Protein AF-A0A6J8DIW9-F1 (afdb_monomer)

Mean predicted aligned error: 6.5 Å

pLDDT: mean 88.93, std 12.48, range [32.53, 98.69]

Secondary structure (DSSP, 8-state):
-PPPGGG-EEEEEE-PPTT-TT--EEEEEEESSTTEEEEEEEEETTEEEEEEEEE-STT-EEEEEE-TTEEEEEEEEEEEEEEEEEPPPPTT-S------EEEE--GGG-BS-EEEEPPPBTTB--EEEEEEEEETTTGGGEEETTEEPPTT---EE-TTSSEEEEEEEE-SSEEEEEESSTT--BEEEEEEEETTEEEEEES------SSS--------TT--S-SSSSS---------TT--

Foldseek 3Di:
DDFDQLQFDFKFKDAQDPPPPWDFWKKKKAFQAAWKKKWKWWAAVNRTDIDIDTDGGHGDMDIDTDTSRTTIMMGMPHGIWMKIWDPQDDVPGPDQDHTEIETTHGQLFFAAKFKAFDDADPVGHWFKKKKKKWQLVQQQFKDKQNHTDDPPWDWDDHPPDSMIIGMDTDDGTMMMIHGPPSQTTMWIKMWTGDHNDIYIYTRDGLSPRQRPDADADDQDAPPQDPNLRPSHSRSDDPPPPSDD

Sequence (244 aa):
MLLPVDSWGKNFATVPIPERFNVGDIFKFVASEDNTIITVTGMDQGVPFNETFSIAKAGQSVQKHYSSGLYSHVVSDKPISLYQFSLTQKKGSPDHADPSLITIPPIEQYAAHYTFTTPEYSLGNYTNYFMFIINGNQKNGLRLDNHPLPSNTTYHQIPGSNLVAGYVGISVGTHTVNHINDTAVIGGILFGKARLESYGFPVGLLLTPVNSGCQTKAMQYGDEIDNDCDGEVDEEECDGKGLY

Nearest PDB structures (foldseek):
  1ipk-assembly1_A  TM=1.890E-01  e=1.845E-01  Glycine max
  2bgp-assembly1_A  TM=3.743E-01  e=2.904E+00  Cellvibrio japonicus
  8u5f-assembly8_H  TM=1.748E-01  e=2.842E-01  Clostridium perfringens
  8u5b-assembly1_B  TM=2.591E-01  e=3.804E+00  Clostridium perfringens
  4p5h-assembly1_K  TM=1.748E-01  e=4.985E+00  Clostridium perfringens

Solvent-accessible surface area (backbone atoms only — not comparable to full-atom values): 13344 Å² total; per-residue (Å²): 114,89,72,62,74,48,43,21,30,40,45,32,68,50,73,44,63,84,78,39,81,90,71,28,34,40,36,38,42,32,28,69,41,61,64,26,43,39,37,42,31,20,32,40,79,85,40,85,42,77,50,75,53,73,41,72,42,48,74,42,69,53,77,46,81,43,57,38,49,36,27,28,30,36,43,36,83,46,40,31,49,45,32,41,32,44,48,61,51,55,90,94,49,92,37,42,36,25,63,26,65,24,43,54,63,29,55,54,39,22,40,30,70,44,68,43,69,54,77,82,41,99,91,57,71,47,57,30,33,47,33,40,35,32,45,54,92,52,58,86,40,39,25,48,70,89,33,69,65,65,92,83,58,60,75,43,72,26,46,98,56,66,36,25,32,38,57,46,80,48,78,85,45,78,48,38,39,38,36,78,49,74,46,47,41,36,40,48,34,39,37,32,29,27,87,85,38,38,48,38,38,48,54,64,73,72,72,49,63,66,60,60,80,72,62,74,50,82,83,56,81,89,66,75,52,45,30,52,59,81,58,49,32,39,65,66,75,98,78,73,85,63,76,130

Organism: Mytilus coruscus (NCBI:txid42192)

Structure (mmCIF, N/CA/C/O backbone):
data_AF-A0A6J8DIW9-F1
#
_entry.id   AF-A0A6J8DIW9-F1
#
loop_
_atom_site.group_PDB
_atom_site.id
_atom_site.type_symbol
_atom_site.label_atom_id
_atom_site.label_alt_id
_atom_site.label_comp_id
_atom_site.label_asym_id
_atom_site.label_entity_id
_atom_site.label_seq_id
_atom_site.pdbx_PDB_ins_code
_atom_site.Cartn_x
_atom_site.Cartn_y
_atom_site.Cartn_z
_atom_site.occupancy
_atom_site.B_iso_or_equiv
_atom_site.auth_seq_id
_atom_site.auth_comp_id
_atom_site.auth_asym_id
_atom_site.auth_atom_id
_atom_site.pdbx_PDB_model_num
ATOM 1 N N . MET A 1 1 ? -11.420 4.578 -3.422 1.00 71.38 1 MET A N 1
ATOM 2 C CA . MET A 1 1 ? -12.762 3.953 -3.419 1.00 71.38 1 MET A CA 1
ATOM 3 C C . MET A 1 1 ? -13.140 3.699 -1.967 1.00 71.38 1 MET A C 1
ATOM 5 O O . MET A 1 1 ? -12.235 3.412 -1.203 1.00 71.38 1 MET A O 1
ATOM 9 N N . LEU A 1 2 ? -14.402 3.851 -1.557 1.00 82.44 2 LEU A N 1
ATOM 10 C CA . LEU A 1 2 ? -14.813 3.467 -0.199 1.00 82.44 2 LEU A CA 1
ATOM 11 C C . LEU A 1 2 ? -15.193 1.985 -0.213 1.00 82.44 2 LEU A C 1
ATOM 13 O O . LEU A 1 2 ? -16.078 1.608 -0.978 1.00 82.44 2 LEU A O 1
ATOM 17 N N . LEU A 1 3 ? -14.514 1.173 0.594 1.00 88.31 3 LEU A N 1
ATOM 18 C CA . LEU A 1 3 ? -14.827 -0.251 0.718 1.00 88.31 3 LEU A CA 1
ATOM 19 C C . LEU A 1 3 ? -16.011 -0.461 1.678 1.00 88.31 3 LEU A C 1
ATOM 21 O O . LEU A 1 3 ? -16.193 0.369 2.580 1.00 88.31 3 LEU A O 1
ATOM 25 N N . PRO A 1 4 ? -16.793 -1.543 1.522 1.00 90.06 4 PRO A N 1
ATOM 26 C CA . PRO A 1 4 ? -17.757 -1.982 2.527 1.00 90.06 4 PRO A CA 1
ATOM 27 C C . PRO A 1 4 ? -17.115 -2.066 3.919 1.00 90.06 4 PRO A C 1
ATOM 29 O O . PRO A 1 4 ? -15.963 -2.471 4.047 1.00 90.06 4 PRO A O 1
ATOM 32 N N . VAL A 1 5 ? -17.827 -1.632 4.966 1.00 90.06 5 VAL A N 1
ATOM 33 C CA . VAL A 1 5 ? -17.252 -1.558 6.326 1.00 90.06 5 VAL A CA 1
ATOM 34 C C . VAL A 1 5 ? -16.853 -2.938 6.837 1.00 90.06 5 VAL A C 1
ATOM 36 O O . VAL A 1 5 ? -15.876 -3.040 7.564 1.00 90.06 5 VAL A O 1
ATOM 39 N N . ASP A 1 6 ? -17.558 -3.993 6.439 1.00 89.31 6 ASP A N 1
ATOM 40 C CA . ASP A 1 6 ? -17.254 -5.391 6.761 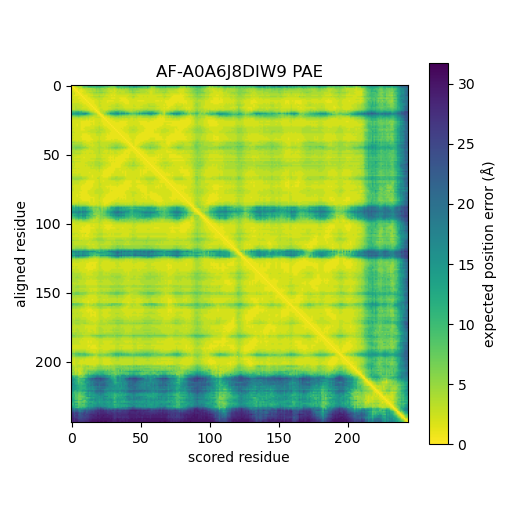1.00 89.31 6 ASP A CA 1
ATOM 41 C C . ASP A 1 6 ? -15.935 -5.895 6.150 1.00 89.31 6 ASP A C 1
ATOM 43 O O . ASP A 1 6 ? -15.301 -6.807 6.680 1.00 89.31 6 ASP A O 1
ATOM 47 N N . SER A 1 7 ? -15.469 -5.239 5.088 1.00 89.94 7 SER A N 1
ATOM 48 C CA . SER A 1 7 ? -14.195 -5.516 4.428 1.00 89.94 7 SER A CA 1
ATOM 49 C C . SER A 1 7 ? -13.041 -4.642 4.958 1.00 89.94 7 SER A C 1
ATOM 51 O O . SER A 1 7 ? -11.948 -4.641 4.390 1.00 89.94 7 SER A O 1
ATOM 53 N N . TRP A 1 8 ? -13.269 -3.824 5.991 1.00 94.00 8 TRP A N 1
ATOM 54 C CA . TRP A 1 8 ? -12.214 -3.028 6.623 1.00 94.00 8 TRP A CA 1
ATOM 55 C C . TRP A 1 8 ? -11.405 -3.907 7.570 1.00 94.00 8 TRP A C 1
ATOM 57 O O . TRP A 1 8 ? -11.983 -4.593 8.413 1.00 94.00 8 TRP A O 1
ATOM 67 N N . GLY A 1 9 ? -10.079 -3.855 7.454 1.00 93.81 9 GLY A N 1
ATOM 68 C CA . GLY A 1 9 ? -9.171 -4.671 8.256 1.00 93.81 9 GLY A CA 1
ATOM 69 C C . GLY A 1 9 ? -8.573 -3.935 9.448 1.00 93.81 9 GLY A C 1
ATOM 70 O O . GLY A 1 9 ? -8.864 -2.762 9.710 1.00 93.81 9 GLY A O 1
ATOM 71 N N . LYS A 1 10 ? -7.719 -4.654 10.176 1.00 95.81 10 LYS A N 1
ATOM 72 C CA . LYS A 1 10 ? -6.991 -4.137 11.343 1.00 95.81 10 LYS A CA 1
ATOM 73 C C . LYS A 1 10 ? -5.486 -4.057 11.120 1.00 95.81 10 LYS A C 1
ATOM 75 O O . LYS A 1 10 ? -4.808 -3.380 11.896 1.00 95.81 10 LYS A O 1
ATOM 80 N N . ASN A 1 11 ? -4.996 -4.732 10.084 1.00 95.94 11 ASN A N 1
ATOM 81 C CA . ASN A 1 11 ? -3.594 -4.976 9.824 1.00 95.94 11 ASN A CA 1
ATOM 82 C C . ASN A 1 11 ? -3.233 -4.503 8.408 1.00 95.94 11 ASN A C 1
ATOM 84 O O . ASN A 1 11 ? -3.808 -4.959 7.425 1.00 95.94 11 ASN A O 1
ATOM 88 N N . PHE A 1 12 ? -2.303 -3.558 8.281 1.00 97.56 12 PHE A N 1
ATOM 89 C CA . PHE A 1 12 ? -1.914 -3.008 6.982 1.00 97.56 12 PHE A CA 1
ATOM 90 C C . PHE A 1 12 ? -0.403 -2.894 6.880 1.00 97.56 12 PHE A C 1
ATOM 92 O O . PHE A 1 12 ? 0.275 -2.497 7.826 1.00 97.56 12 PHE A O 1
ATOM 99 N N . ALA A 1 13 ? 0.115 -3.137 5.688 1.00 97.62 13 ALA A N 1
ATOM 100 C CA . ALA A 1 13 ? 1.468 -2.774 5.315 1.00 97.62 13 ALA A CA 1
ATOM 101 C C . ALA A 1 13 ? 1.417 -1.638 4.285 1.00 97.62 13 ALA A C 1
ATOM 103 O O . ALA A 1 13 ? 0.571 -1.632 3.390 1.00 97.62 13 ALA A O 1
ATOM 104 N N . THR A 1 14 ? 2.306 -0.653 4.420 1.00 96.56 14 THR A N 1
ATOM 105 C CA . THR A 1 14 ? 2.391 0.480 3.493 1.00 96.56 14 THR A CA 1
ATOM 106 C C . THR A 1 14 ? 3.765 0.562 2.846 1.00 96.56 14 THR A C 1
ATOM 108 O O . THR A 1 14 ? 4.798 0.300 3.473 1.00 96.56 14 THR A O 1
ATOM 111 N N . VAL A 1 15 ? 3.758 0.942 1.570 1.00 95.31 15 VAL A N 1
ATOM 112 C CA . VAL A 1 15 ? 4.954 1.144 0.752 1.00 95.31 15 VAL A CA 1
ATOM 113 C C . VAL A 1 15 ? 4.994 2.617 0.346 1.00 95.31 15 VAL A C 1
ATOM 115 O O . VAL A 1 15 ? 3.984 3.133 -0.141 1.00 95.31 15 VAL A O 1
ATOM 118 N N . PRO A 1 16 ? 6.124 3.319 0.522 1.00 94.56 16 PRO A N 1
ATOM 119 C CA . PRO A 1 16 ? 6.243 4.693 0.062 1.00 94.56 16 PRO A CA 1
ATOM 120 C C . PRO A 1 16 ? 6.170 4.749 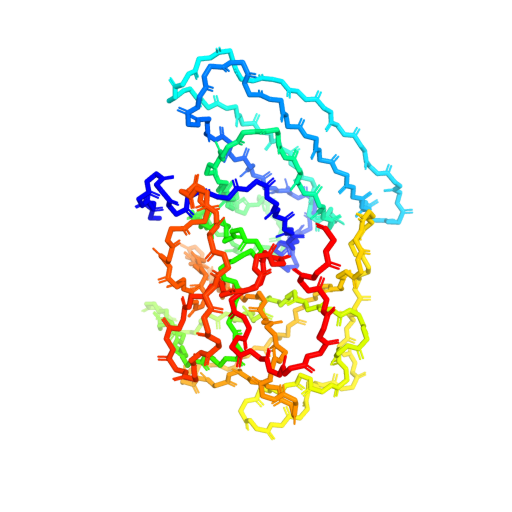-1.468 1.00 94.56 16 PRO A C 1
ATOM 122 O O . PRO A 1 16 ? 6.732 3.895 -2.158 1.00 94.56 16 PRO A O 1
ATOM 125 N N . ILE A 1 17 ? 5.503 5.773 -2.008 1.00 94.94 17 ILE A N 1
ATOM 126 C CA . ILE A 1 17 ? 5.430 5.962 -3.460 1.00 94.94 17 ILE A CA 1
ATOM 127 C C . ILE A 1 17 ? 6.856 6.189 -4.013 1.00 94.94 17 ILE A C 1
ATOM 129 O O . ILE A 1 17 ? 7.588 7.040 -3.488 1.00 94.94 17 ILE A O 1
ATOM 133 N N . PRO A 1 18 ? 7.269 5.465 -5.072 1.00 91.75 18 PRO A N 1
ATOM 134 C CA . PRO A 1 18 ? 8.625 5.534 -5.604 1.00 91.75 18 PRO A CA 1
ATOM 135 C C . PRO A 1 18 ? 9.054 6.929 -6.062 1.00 91.75 18 PRO A C 1
ATOM 137 O O . PRO A 1 18 ? 8.295 7.669 -6.693 1.00 91.75 18 PRO A O 1
ATOM 140 N N . GLU A 1 19 ? 10.328 7.250 -5.811 1.00 88.19 19 GLU A N 1
ATOM 141 C CA . GLU A 1 19 ? 11.011 8.457 -6.309 1.00 88.19 19 GLU A CA 1
ATOM 142 C C . GLU A 1 19 ? 10.342 9.788 -5.902 1.00 88.19 19 GLU A C 1
ATOM 144 O O . GLU A 1 19 ? 10.389 10.790 -6.622 1.00 88.19 19 GLU A O 1
ATOM 149 N N . ARG A 1 20 ? 9.726 9.813 -4.719 1.00 84.44 20 ARG A N 1
ATOM 150 C CA . ARG A 1 20 ? 9.106 11.002 -4.122 1.00 84.44 20 ARG A CA 1
ATOM 151 C C . ARG A 1 20 ? 10.107 11.713 -3.213 1.00 84.44 20 ARG A C 1
ATOM 153 O O . ARG A 1 20 ? 10.103 11.563 -1.999 1.00 84.44 20 ARG A O 1
ATOM 160 N N . PHE A 1 21 ? 11.049 12.460 -3.776 1.00 76.94 21 PHE A N 1
ATOM 161 C CA . PHE A 1 21 ? 12.147 13.019 -2.976 1.00 76.94 21 PHE A CA 1
ATOM 162 C C . PHE A 1 21 ? 11.678 14.131 -2.013 1.00 76.94 21 PHE A C 1
ATOM 164 O O . PHE A 1 21 ? 11.407 15.255 -2.432 1.00 76.94 21 PHE A O 1
ATOM 171 N N . ASN A 1 22 ? 11.666 13.844 -0.704 1.00 78.69 22 ASN A N 1
ATOM 172 C CA . ASN A 1 22 ? 11.434 14.803 0.393 1.00 78.69 22 ASN A CA 1
ATOM 173 C C . ASN A 1 22 ? 10.067 15.522 0.375 1.00 78.69 22 ASN A C 1
ATOM 175 O O . ASN A 1 22 ? 9.975 16.672 0.818 1.00 78.69 22 ASN A O 1
ATOM 179 N N . VAL A 1 23 ? 9.018 14.876 -0.146 1.00 88.12 23 VAL A N 1
ATOM 180 C CA . VAL A 1 23 ? 7.644 15.420 -0.144 1.00 88.12 23 VAL A CA 1
ATOM 181 C C . VAL A 1 23 ? 6.774 14.721 0.901 1.00 88.12 23 VAL A C 1
ATOM 183 O O . VAL A 1 23 ? 6.070 15.392 1.656 1.00 88.12 23 VAL A O 1
ATOM 186 N N . GLY A 1 24 ? 6.865 13.393 0.991 1.00 90.50 24 GLY A N 1
ATOM 187 C CA . GLY A 1 24 ? 5.956 12.589 1.799 1.00 90.50 24 GLY A CA 1
ATOM 188 C C . GLY A 1 24 ? 4.544 12.525 1.221 1.00 90.50 24 GLY A C 1
ATOM 189 O O . GLY A 1 24 ? 4.240 13.144 0.200 1.00 90.50 24 GLY A O 1
ATOM 190 N N . ASP A 1 25 ? 3.681 11.792 1.909 1.00 94.62 25 ASP A N 1
ATOM 191 C CA . ASP A 1 25 ? 2.280 11.599 1.548 1.00 94.62 25 ASP A CA 1
ATOM 192 C C . ASP A 1 25 ? 1.386 11.776 2.780 1.00 94.62 25 ASP A C 1
ATOM 194 O O . ASP A 1 25 ? 1.840 11.676 3.926 1.00 94.62 25 ASP A O 1
ATOM 198 N N . ILE A 1 26 ? 0.103 12.062 2.551 1.00 96.94 26 ILE A N 1
ATOM 199 C CA . ILE A 1 26 ? -0.885 12.127 3.630 1.00 96.94 26 ILE A CA 1
ATOM 200 C C . ILE A 1 26 ? -1.577 10.776 3.744 1.00 96.94 26 ILE A C 1
ATOM 202 O O . ILE A 1 26 ? -2.191 10.306 2.794 1.00 96.94 26 ILE A O 1
ATOM 206 N N . PHE A 1 27 ? -1.554 10.191 4.932 1.00 98.31 27 PHE A N 1
ATOM 207 C CA . PHE A 1 27 ? -2.306 8.995 5.267 1.00 98.31 27 PHE A CA 1
ATOM 208 C C . PHE A 1 27 ? -3.557 9.380 6.044 1.00 98.31 27 PHE A C 1
ATOM 210 O O . PHE A 1 27 ? -3.479 10.102 7.039 1.00 98.31 27 PHE A O 1
ATOM 217 N N . LYS A 1 28 ? -4.721 8.916 5.591 1.00 98.25 28 LYS A N 1
ATOM 218 C CA . LYS A 1 28 ? -6.006 9.130 6.260 1.00 98.25 28 LYS A CA 1
ATOM 219 C C . LYS A 1 28 ? -6.521 7.811 6.807 1.00 98.25 28 LYS A C 1
ATOM 221 O O . LYS A 1 28 ? -6.763 6.875 6.052 1.00 98.25 28 LYS A O 1
ATOM 226 N N . PHE A 1 29 ? -6.753 7.805 8.109 1.00 98.56 29 PHE A N 1
ATOM 227 C CA . PHE A 1 29 ? -7.272 6.682 8.872 1.00 98.56 29 PHE A CA 1
ATOM 228 C C . PHE A 1 29 ? -8.719 6.988 9.232 1.00 98.56 29 PHE A C 1
ATOM 230 O O . PHE A 1 29 ? -8.982 8.065 9.769 1.00 98.56 29 PHE A O 1
ATOM 237 N N . VAL A 1 30 ? -9.649 6.087 8.930 1.00 98.25 30 VAL A N 1
ATOM 238 C CA . VAL A 1 30 ? -11.080 6.230 9.236 1.00 98.25 30 VAL A CA 1
ATOM 239 C C . VAL A 1 30 ? -11.500 5.093 10.160 1.00 98.25 30 VAL A C 1
ATOM 241 O O . VAL A 1 30 ? -11.274 3.938 9.818 1.00 98.25 30 VAL A O 1
ATOM 244 N N . ALA A 1 31 ? -12.107 5.408 11.304 1.00 97.94 31 ALA A N 1
ATOM 245 C CA . ALA A 1 31 ? -12.527 4.401 12.281 1.00 97.94 31 ALA A CA 1
ATOM 246 C C . ALA A 1 31 ? -13.930 3.855 11.985 1.00 97.94 31 ALA A C 1
ATOM 248 O O . ALA A 1 31 ? -14.847 4.644 11.737 1.00 97.94 31 ALA A O 1
ATOM 249 N N . SER A 1 32 ? -14.125 2.534 12.061 1.00 96.88 32 SER A N 1
ATOM 250 C CA . SER A 1 32 ? -15.470 1.934 12.030 1.00 96.88 32 SER A CA 1
ATOM 251 C C . SER A 1 32 ? -16.192 2.052 13.378 1.00 96.88 32 SER A C 1
ATOM 253 O O . SER A 1 32 ? -17.419 2.094 13.418 1.00 96.88 32 SER A O 1
ATOM 255 N N . GLU A 1 33 ? -15.437 2.149 14.475 1.00 97.44 33 GLU A N 1
ATOM 256 C CA . GLU A 1 33 ? -15.937 2.073 15.847 1.00 97.44 33 GLU A CA 1
ATOM 257 C C . GLU A 1 33 ? -15.377 3.195 16.742 1.00 97.44 33 GLU A C 1
ATOM 259 O O . GLU A 1 33 ? -14.298 3.751 16.509 1.00 97.44 33 GLU A O 1
ATOM 264 N N . ASP A 1 34 ? -16.113 3.520 17.807 1.00 98.31 34 ASP A N 1
ATOM 265 C CA . ASP A 1 34 ? -15.690 4.489 18.822 1.00 98.31 34 ASP A CA 1
ATOM 266 C C . ASP A 1 34 ? -14.401 4.040 19.527 1.00 98.31 34 ASP A C 1
ATOM 268 O O . ASP A 1 34 ? -14.208 2.859 19.824 1.00 98.31 34 ASP A O 1
ATOM 272 N N . ASN A 1 35 ? -13.554 5.004 19.894 1.00 98.19 35 ASN A N 1
ATOM 273 C CA . ASN A 1 35 ? -12.300 4.785 20.623 1.00 98.19 35 ASN A CA 1
ATOM 274 C C . ASN A 1 35 ? -11.372 3.763 19.940 1.00 98.19 35 ASN A C 1
ATOM 276 O O . ASN A 1 35 ? -10.910 2.826 20.590 1.00 98.19 35 ASN A O 1
ATOM 280 N N . THR A 1 36 ? -11.145 3.911 18.635 1.00 98.62 36 THR A N 1
ATOM 281 C CA . THR A 1 36 ? -10.199 3.072 17.881 1.00 98.62 36 THR A CA 1
ATOM 282 C C . THR A 1 36 ? -8.772 3.563 18.120 1.00 98.62 36 THR A C 1
ATOM 284 O O . THR A 1 36 ? -8.509 4.762 18.004 1.00 98.62 36 THR A O 1
ATOM 287 N N . ILE A 1 37 ? -7.860 2.660 18.468 1.00 98.69 37 ILE A N 1
ATOM 288 C CA . ILE A 1 37 ? -6.437 2.912 18.713 1.00 98.69 37 ILE A CA 1
ATOM 289 C C . ILE A 1 37 ? -5.641 2.349 17.541 1.00 98.69 37 ILE A C 1
ATOM 291 O O . ILE A 1 37 ? -5.826 1.201 17.146 1.00 98.69 37 ILE A O 1
ATOM 295 N N . ILE A 1 38 ? -4.742 3.163 16.997 1.00 98.69 38 ILE A N 1
ATOM 296 C CA . ILE A 1 38 ? -3.920 2.830 15.836 1.00 98.69 38 ILE A CA 1
ATOM 297 C C . ILE A 1 38 ? -2.458 3.038 16.211 1.00 98.69 38 ILE A C 1
ATOM 299 O O . ILE A 1 38 ? -2.094 4.082 16.758 1.00 98.69 38 ILE A O 1
ATOM 303 N N . THR A 1 39 ? -1.629 2.056 15.879 1.00 98.38 39 THR A N 1
ATOM 304 C CA . THR A 1 39 ? -0.176 2.093 16.017 1.00 98.38 39 THR A CA 1
ATOM 305 C C . THR A 1 39 ? 0.456 1.928 14.643 1.00 98.38 39 THR A C 1
ATOM 307 O O . THR A 1 39 ? 0.131 0.998 13.911 1.00 98.38 39 THR A O 1
ATOM 310 N N . VAL A 1 40 ? 1.366 2.833 14.300 1.00 98.06 40 VAL A N 1
ATOM 311 C CA . VAL A 1 40 ? 2.155 2.819 13.070 1.00 98.06 40 VAL A CA 1
ATOM 312 C C . VAL A 1 40 ? 3.610 2.610 13.455 1.00 98.06 40 VAL A C 1
ATOM 314 O O . VAL A 1 40 ? 4.229 3.484 14.057 1.00 98.06 40 VAL A O 1
ATOM 317 N N . THR A 1 41 ? 4.167 1.460 13.096 1.00 97.56 41 THR A N 1
ATOM 318 C CA . THR A 1 41 ? 5.588 1.143 13.277 1.00 97.56 41 THR A CA 1
ATOM 319 C C . THR A 1 41 ? 6.260 1.011 11.929 1.00 97.56 41 THR A C 1
ATOM 321 O O . THR A 1 41 ? 5.682 0.458 11.003 1.00 97.56 41 THR A O 1
ATOM 324 N N . GLY A 1 42 ? 7.486 1.493 11.779 1.00 95.94 42 GLY A N 1
ATOM 325 C CA . GLY A 1 42 ? 8.151 1.440 10.485 1.00 95.94 42 GLY A CA 1
ATOM 326 C C . GLY A 1 42 ? 9.633 1.752 10.535 1.00 95.94 42 GLY A C 1
ATOM 327 O O . GLY A 1 42 ? 10.221 1.927 11.602 1.00 95.94 42 GLY A O 1
ATOM 328 N N . MET A 1 43 ? 10.238 1.790 9.356 1.00 93.69 43 MET A N 1
ATOM 329 C CA . MET A 1 43 ? 11.606 2.252 9.149 1.00 93.69 43 MET A CA 1
ATOM 330 C C . MET A 1 43 ? 11.568 3.394 8.149 1.00 93.69 43 MET A C 1
ATOM 332 O O . MET A 1 43 ? 11.168 3.200 7.003 1.00 93.69 43 MET A O 1
ATOM 336 N N . ASP A 1 44 ? 11.989 4.573 8.594 1.00 92.44 44 ASP A N 1
ATOM 337 C CA . ASP A 1 44 ? 12.120 5.765 7.769 1.00 92.44 44 ASP A CA 1
ATOM 338 C C . ASP A 1 44 ? 13.596 5.995 7.455 1.00 92.44 44 ASP A C 1
ATOM 340 O O . ASP A 1 44 ? 14.377 6.358 8.334 1.00 92.44 44 ASP A O 1
ATOM 344 N N . GLN A 1 45 ? 14.008 5.717 6.216 1.00 87.38 45 GLN A N 1
ATOM 345 C CA . GLN A 1 45 ? 15.401 5.900 5.772 1.00 87.38 45 GLN A CA 1
ATOM 346 C C . GLN A 1 45 ? 16.442 5.221 6.691 1.00 87.38 45 GLN A C 1
ATOM 348 O O . GLN A 1 45 ? 17.548 5.721 6.888 1.00 87.38 45 GLN A O 1
ATOM 353 N N . GLY A 1 46 ? 16.095 4.060 7.257 1.00 86.31 46 GLY A N 1
ATOM 354 C CA . GLY A 1 46 ? 16.962 3.312 8.175 1.00 86.31 46 GLY A CA 1
ATOM 355 C C . GLY A 1 46 ? 16.831 3.701 9.651 1.00 86.31 46 GLY A C 1
ATOM 356 O O . GLY A 1 46 ? 17.515 3.115 10.489 1.00 86.31 46 GLY A O 1
ATOM 357 N N . VAL A 1 47 ? 15.955 4.650 9.983 1.00 92.44 47 VAL A N 1
ATOM 358 C CA . VAL A 1 47 ? 15.656 5.065 11.356 1.00 92.44 47 VAL A CA 1
ATOM 359 C C . VAL A 1 47 ? 14.329 4.439 11.803 1.00 92.44 47 VAL A C 1
ATOM 361 O O . VAL A 1 47 ? 13.325 4.600 11.107 1.00 92.44 47 VAL A O 1
ATOM 364 N N . PRO A 1 48 ? 14.281 3.738 12.952 1.00 95.12 48 PRO A N 1
ATOM 365 C CA . PRO A 1 48 ? 13.030 3.217 13.488 1.00 95.12 48 PRO A CA 1
ATOM 366 C C . PRO A 1 48 ? 12.010 4.330 13.747 1.00 95.12 48 PRO A C 1
ATOM 368 O O . PRO A 1 48 ? 12.326 5.351 14.358 1.00 95.12 48 PRO A O 1
ATOM 371 N N . PHE A 1 49 ? 10.775 4.096 13.321 1.00 96.06 49 PHE A N 1
ATOM 372 C CA . PHE A 1 49 ? 9.633 4.982 13.497 1.00 96.06 49 PHE A CA 1
ATOM 373 C C . PHE A 1 49 ? 8.537 4.263 14.290 1.00 96.06 49 PHE A C 1
ATOM 375 O O . PHE A 1 49 ? 8.258 3.087 14.048 1.00 96.06 49 PHE A O 1
ATOM 382 N N . ASN A 1 50 ? 7.912 4.967 15.233 1.00 96.81 50 ASN A N 1
ATOM 383 C CA . ASN A 1 50 ? 6.758 4.476 15.981 1.00 96.81 50 ASN A CA 1
ATOM 384 C C . ASN A 1 50 ? 5.853 5.653 16.371 1.00 96.81 50 ASN A C 1
ATOM 386 O O . ASN A 1 50 ? 6.323 6.630 16.958 1.00 96.81 50 ASN A O 1
ATOM 390 N N . GLU A 1 51 ? 4.566 5.546 16.065 1.00 97.62 51 GLU A N 1
ATOM 391 C CA . GLU A 1 51 ? 3.534 6.498 16.457 1.00 97.62 51 GLU A CA 1
ATOM 392 C C . GLU A 1 51 ? 2.249 5.759 16.855 1.00 97.62 51 GLU A C 1
ATOM 394 O O . GLU A 1 51 ? 1.778 4.891 16.127 1.00 97.62 51 GLU A O 1
ATOM 399 N N . THR A 1 52 ? 1.631 6.153 17.971 1.00 98.38 52 THR A N 1
ATOM 400 C CA . THR A 1 52 ? 0.310 5.657 18.388 1.00 98.38 52 THR A CA 1
ATOM 401 C C . THR A 1 52 ? -0.647 6.827 18.577 1.00 98.38 52 THR A C 1
ATOM 403 O O . THR A 1 52 ? -0.291 7.850 19.166 1.00 98.38 52 THR A O 1
ATOM 406 N N . PHE A 1 53 ? -1.879 6.686 18.096 1.00 98.69 53 PHE A N 1
ATOM 407 C CA . PHE A 1 53 ? -2.938 7.683 18.246 1.00 98.69 53 PHE A CA 1
ATOM 408 C C . PHE A 1 53 ? -4.317 7.020 18.308 1.00 98.69 53 PHE A C 1
ATOM 410 O O . PHE A 1 53 ? -4.460 5.825 18.057 1.00 98.69 53 PHE A O 1
ATOM 417 N N . SER A 1 54 ? -5.344 7.797 18.655 1.00 98.31 54 SER A N 1
ATOM 418 C CA . SER A 1 54 ? -6.720 7.313 18.735 1.00 98.31 54 SER A CA 1
ATOM 419 C C . SER A 1 54 ? -7.694 8.167 17.927 1.00 98.31 54 SER A C 1
ATOM 421 O O . SER A 1 54 ? -7.479 9.361 17.704 1.00 98.31 54 SER A O 1
ATOM 423 N N . ILE A 1 55 ? -8.785 7.537 17.493 1.00 98.44 55 ILE A N 1
ATOM 424 C CA . ILE A 1 55 ? -9.935 8.170 16.849 1.00 98.44 55 ILE A CA 1
ATOM 425 C C . ILE A 1 55 ? -11.136 7.980 17.778 1.00 98.44 55 ILE A C 1
ATOM 427 O O . ILE A 1 55 ? -11.538 6.857 18.079 1.00 98.44 55 ILE A O 1
ATOM 431 N N . ALA A 1 56 ? -11.689 9.087 18.276 1.00 98.06 56 ALA A N 1
ATOM 432 C CA . ALA A 1 56 ? -12.665 9.054 19.364 1.00 98.06 56 ALA A CA 1
ATOM 433 C C . ALA A 1 56 ? -14.027 8.478 18.946 1.00 98.06 56 ALA A C 1
ATOM 435 O O . ALA A 1 56 ? -14.657 7.779 19.740 1.00 98.06 56 ALA A O 1
ATOM 436 N N . LYS A 1 57 ? -14.491 8.774 17.725 1.00 98.44 57 LYS A N 1
ATOM 437 C CA . LYS A 1 57 ? -15.825 8.386 17.248 1.00 98.44 57 LYS A CA 1
ATOM 438 C C . LYS A 1 57 ? -15.791 7.619 15.933 1.00 98.44 57 LYS A C 1
ATOM 440 O O . LYS A 1 57 ? -15.015 7.960 15.041 1.00 98.44 57 LYS A O 1
ATOM 445 N N . ALA A 1 58 ? -16.693 6.650 15.805 1.00 97.38 58 ALA A N 1
ATOM 446 C CA . ALA A 1 58 ? -16.970 5.955 14.554 1.00 97.38 58 ALA A CA 1
ATOM 447 C C . ALA A 1 58 ? -17.260 6.955 13.419 1.00 97.38 58 ALA A C 1
ATOM 449 O O . ALA A 1 58 ? -17.924 7.978 13.615 1.00 97.38 58 ALA A O 1
ATOM 450 N N . GLY A 1 59 ? -16.728 6.681 12.229 1.00 96.12 59 GLY A N 1
ATOM 451 C CA . GLY A 1 59 ? -16.840 7.536 11.046 1.00 96.12 59 GLY A CA 1
ATOM 452 C C . GLY A 1 59 ? -15.935 8.774 11.050 1.00 96.12 59 GLY A C 1
ATOM 453 O O . GLY A 1 59 ? -15.820 9.439 10.018 1.00 96.12 59 GLY A O 1
ATOM 454 N N . GLN A 1 60 ? -15.261 9.098 12.161 1.00 97.94 60 GLN A N 1
ATOM 455 C CA . GLN A 1 60 ? -14.238 10.143 12.161 1.00 97.94 60 GLN A CA 1
ATOM 456 C C . GLN A 1 60 ? -12.945 9.655 11.514 1.00 97.94 60 GLN A C 1
ATOM 458 O O . GLN A 1 60 ? -12.679 8.457 11.395 1.00 97.94 60 GLN A O 1
ATOM 463 N N . SER A 1 61 ? -12.123 10.621 11.107 1.00 97.75 61 SER A N 1
ATOM 464 C CA . SER A 1 61 ? -10.836 10.344 10.492 1.00 97.75 61 SER A CA 1
ATOM 465 C C . SER A 1 61 ? -9.726 11.223 11.035 1.00 97.75 61 SER A C 1
ATOM 467 O O . SER A 1 61 ? -9.949 12.410 11.278 1.00 97.75 61 SER A O 1
ATOM 469 N N . VAL A 1 62 ? -8.521 10.669 11.110 1.00 98.44 62 VAL A N 1
ATOM 470 C CA . VAL A 1 62 ? -7.281 11.399 11.393 1.00 98.44 62 VAL A CA 1
ATOM 471 C C . VAL A 1 62 ? -6.394 11.352 10.154 1.00 98.44 62 VAL A C 1
ATOM 473 O O . VAL A 1 62 ? -6.330 10.333 9.471 1.00 98.44 62 VAL A O 1
ATOM 476 N N . GLN A 1 63 ? -5.732 12.469 9.852 1.00 98.38 63 GLN A N 1
ATOM 477 C CA . GLN A 1 63 ? -4.728 12.551 8.794 1.00 98.38 63 GLN A CA 1
ATOM 478 C C . GLN A 1 63 ? -3.338 12.699 9.411 1.00 98.38 63 GLN A C 1
ATOM 480 O O . GLN A 1 63 ? -3.152 13.490 10.339 1.00 98.38 63 GLN A O 1
ATOM 485 N N . LYS A 1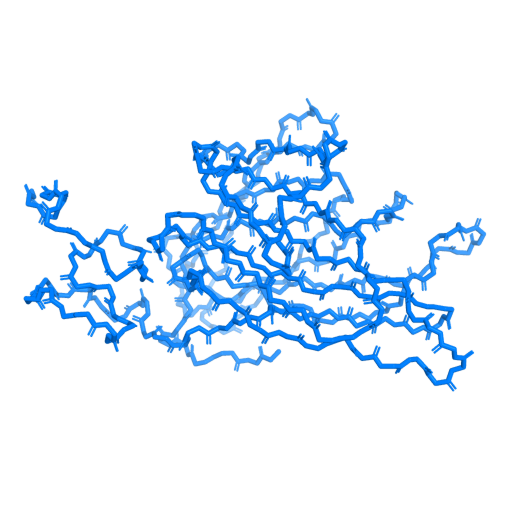 64 ? -2.374 11.948 8.888 1.00 98.06 64 LYS A N 1
ATOM 486 C CA . LYS A 1 64 ? -0.959 11.992 9.265 1.00 98.06 64 LYS A CA 1
ATOM 487 C C . LYS A 1 64 ? -0.124 12.222 8.019 1.00 98.06 64 LYS A C 1
ATOM 489 O O . LYS A 1 64 ? -0.471 11.734 6.951 1.00 98.06 64 LYS A O 1
ATOM 494 N N . HIS A 1 65 ? 0.954 12.982 8.146 1.00 96.94 65 HIS A N 1
ATOM 495 C CA . HIS A 1 65 ? 1.928 13.143 7.071 1.00 96.94 65 HIS A CA 1
ATOM 496 C C . HIS A 1 65 ? 3.119 12.241 7.370 1.00 96.94 65 HIS A C 1
ATOM 498 O O . HIS A 1 65 ? 3.683 12.325 8.461 1.00 96.94 65 HIS A O 1
ATOM 504 N N . TYR A 1 66 ? 3.470 11.381 6.418 1.00 96.06 66 TYR A N 1
ATOM 505 C CA . TYR A 1 66 ? 4.622 10.492 6.524 1.00 96.06 66 TYR A CA 1
ATOM 506 C C . TYR A 1 66 ? 5.604 10.749 5.396 1.00 96.06 66 TYR A C 1
ATOM 508 O O . TYR A 1 66 ? 5.225 11.155 4.297 1.00 96.06 66 TYR A O 1
ATOM 516 N N . SER A 1 67 ? 6.885 10.542 5.686 1.00 94.06 67 SER A N 1
ATOM 517 C CA . SER A 1 67 ? 7.950 10.759 4.718 1.00 94.06 67 SER A CA 1
ATOM 518 C C . SER A 1 67 ? 7.854 9.750 3.565 1.00 94.06 67 SER A C 1
ATOM 520 O O . SER A 1 67 ? 7.294 8.662 3.684 1.00 94.06 67 SER A O 1
ATOM 522 N N . SER A 1 68 ? 8.497 10.078 2.449 1.00 92.06 68 SER A N 1
ATOM 523 C CA . SER A 1 68 ? 8.628 9.170 1.304 1.00 92.06 68 SER A CA 1
ATOM 524 C C . SER A 1 68 ? 9.678 8.068 1.499 1.00 92.06 68 SER A C 1
ATOM 526 O O . SER A 1 68 ? 10.050 7.400 0.538 1.00 92.06 68 SER A O 1
ATOM 528 N N . GLY A 1 69 ? 10.208 7.912 2.713 1.00 93.31 69 GLY A N 1
ATOM 529 C CA . GLY A 1 69 ? 11.130 6.843 3.086 1.00 93.31 69 GLY A CA 1
ATOM 530 C C . GLY A 1 69 ? 10.537 5.835 4.066 1.00 93.31 69 GLY A C 1
ATOM 531 O O . GLY A 1 69 ? 11.218 4.859 4.376 1.00 93.31 69 GLY A O 1
ATOM 532 N N . LEU A 1 70 ? 9.309 6.060 4.549 1.00 95.88 70 LEU A N 1
ATOM 533 C CA . LEU A 1 70 ? 8.683 5.238 5.576 1.00 95.88 70 LEU A CA 1
ATOM 534 C C . LEU A 1 70 ? 8.010 4.000 4.970 1.00 95.88 70 LEU A C 1
ATOM 536 O O . LEU A 1 70 ? 6.940 4.092 4.374 1.00 95.88 70 LEU A O 1
ATOM 540 N N . TYR A 1 71 ? 8.611 2.836 5.204 1.00 96.19 71 TYR A N 1
ATOM 541 C CA . TYR A 1 71 ? 7.936 1.541 5.091 1.00 96.19 71 TYR A CA 1
ATOM 542 C C . TYR A 1 71 ? 7.321 1.219 6.450 1.00 96.19 71 TYR A C 1
ATOM 544 O O . TYR A 1 71 ? 8.051 1.209 7.448 1.00 96.19 71 TYR A O 1
ATOM 552 N N . SER A 1 72 ? 6.009 0.985 6.521 1.00 97.06 72 SER A N 1
ATOM 553 C CA . SER A 1 72 ? 5.335 0.821 7.814 1.00 97.06 72 SER A CA 1
ATOM 554 C C . SER A 1 72 ? 4.327 -0.317 7.872 1.00 97.06 72 SER A C 1
ATOM 556 O O . SER A 1 72 ? 3.710 -0.701 6.881 1.00 97.06 72 SER A O 1
ATOM 558 N N . HIS A 1 73 ? 4.182 -0.828 9.088 1.00 97.94 73 HIS A N 1
ATOM 559 C CA . HIS A 1 73 ? 3.152 -1.727 9.566 1.00 97.94 73 HIS A CA 1
ATOM 560 C C . HIS A 1 73 ? 2.181 -0.911 10.417 1.00 97.94 73 HIS A C 1
ATOM 562 O O . HIS A 1 73 ? 2.587 -0.229 11.362 1.00 97.94 73 HIS A O 1
ATOM 568 N N . VAL A 1 74 ? 0.906 -0.948 10.056 1.00 98.25 74 VAL A N 1
ATOM 569 C CA . VAL A 1 74 ? -0.179 -0.279 10.766 1.00 98.25 74 VAL A CA 1
ATOM 570 C C . VAL A 1 74 ? -1.039 -1.352 11.410 1.00 98.25 74 VAL A C 1
ATOM 572 O O . VAL A 1 74 ? -1.592 -2.205 10.720 1.00 98.25 74 VAL A O 1
ATOM 575 N N . VAL A 1 75 ? -1.190 -1.267 12.727 1.00 97.56 75 VAL A N 1
ATOM 576 C CA . VAL A 1 75 ? -2.039 -2.163 13.512 1.00 97.56 75 VAL A CA 1
ATOM 577 C C . VAL A 1 75 ? -3.067 -1.340 14.269 1.00 97.56 75 VAL A C 1
ATOM 579 O O . VAL A 1 75 ? -2.748 -0.298 14.844 1.00 97.56 75 VAL A O 1
ATOM 582 N N . SER A 1 76 ? -4.304 -1.816 14.289 1.00 97.88 76 SER A N 1
ATOM 583 C CA . SER A 1 76 ? -5.405 -1.203 15.027 1.00 97.88 76 SER A CA 1
ATOM 584 C C . SER A 1 76 ? -6.159 -2.230 15.865 1.00 97.88 76 SER A C 1
A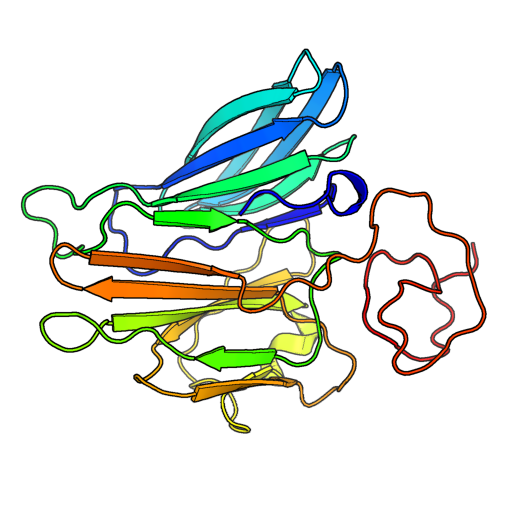TOM 586 O O . SER A 1 76 ? -6.187 -3.415 15.542 1.00 97.88 76 SER A O 1
ATOM 588 N N . ASP A 1 77 ? -6.759 -1.790 16.970 1.00 97.25 77 ASP A N 1
ATOM 589 C CA . ASP A 1 77 ? -7.570 -2.664 17.830 1.00 97.25 77 ASP A CA 1
ATOM 590 C C . ASP A 1 77 ? -8.948 -2.982 17.212 1.00 97.25 77 ASP A C 1
ATOM 592 O O . ASP A 1 77 ? -9.537 -4.045 17.457 1.00 97.25 77 ASP A O 1
ATOM 596 N N . LYS A 1 78 ? -9.444 -2.079 16.362 1.00 96.44 78 LYS A N 1
ATOM 597 C CA . LYS A 1 78 ? -10.752 -2.125 15.695 1.00 96.44 78 LYS A CA 1
ATOM 598 C C . LYS A 1 78 ? -10.613 -1.835 14.201 1.00 96.44 78 LYS A C 1
ATOM 600 O O . LYS A 1 78 ? -9.644 -1.187 13.819 1.00 96.44 78 LYS A O 1
ATOM 605 N N . PRO A 1 79 ? -11.558 -2.292 13.360 1.00 96.12 79 PRO A N 1
ATOM 606 C CA . PRO A 1 79 ? -11.455 -2.128 11.915 1.00 96.12 79 PRO A CA 1
ATOM 607 C C . PRO A 1 79 ? -11.322 -0.664 11.480 1.00 96.12 79 PRO A C 1
ATOM 609 O O . PRO A 1 79 ? -12.023 0.229 11.969 1.00 96.12 79 PRO A O 1
ATOM 612 N N . ILE A 1 80 ? -10.443 -0.413 10.515 1.00 97.62 80 ILE A N 1
ATOM 613 C CA . ILE A 1 80 ? -10.248 0.914 9.932 1.00 97.62 80 ILE A CA 1
ATOM 614 C C . ILE A 1 80 ? -10.210 0.852 8.410 1.00 97.62 80 ILE A C 1
ATOM 616 O O . ILE A 1 80 ? -9.887 -0.166 7.807 1.00 97.62 80 ILE A O 1
ATOM 620 N N . SER A 1 81 ? -10.480 1.987 7.776 1.00 97.38 81 SER A N 1
ATOM 621 C CA . SER A 1 81 ? -10.125 2.199 6.376 1.00 97.38 81 SER A CA 1
ATOM 622 C C . SER A 1 81 ? -8.896 3.096 6.293 1.00 97.38 81 SER A C 1
ATOM 624 O O . SER A 1 81 ? -8.852 4.148 6.942 1.00 97.38 81 SER A O 1
ATOM 626 N N . LEU A 1 82 ? -7.910 2.685 5.495 1.00 98.06 82 LEU A N 1
ATOM 627 C CA . LEU A 1 82 ? -6.652 3.396 5.311 1.00 98.06 82 LEU A CA 1
ATOM 628 C C . LEU A 1 82 ? -6.510 3.886 3.869 1.00 98.06 82 LEU A C 1
ATOM 630 O O . LEU A 1 82 ? -6.685 3.140 2.905 1.00 98.06 82 LEU A O 1
ATOM 634 N N . TYR A 1 83 ? -6.156 5.158 3.728 1.00 97.94 83 TYR A N 1
ATOM 635 C CA . TYR A 1 83 ? -5.936 5.803 2.442 1.00 97.94 83 TYR A CA 1
ATOM 636 C C . TYR A 1 83 ? -4.604 6.533 2.421 1.00 97.94 83 TYR A C 1
ATOM 638 O O . TYR A 1 83 ? -4.249 7.174 3.409 1.00 97.94 83 TYR A O 1
ATOM 646 N N . GLN A 1 84 ? -3.931 6.524 1.275 1.00 97.38 84 GLN A N 1
ATOM 647 C CA . GLN A 1 84 ? -2.751 7.338 1.002 1.00 97.38 84 GLN A CA 1
ATOM 648 C C . GLN A 1 84 ? -3.091 8.360 -0.081 1.00 97.38 84 GLN A C 1
ATOM 650 O O . GLN A 1 84 ? -3.569 8.018 -1.160 1.00 97.38 84 GLN A O 1
ATOM 655 N N . PHE A 1 85 ? -2.848 9.627 0.217 1.00 95.56 85 PHE A N 1
ATOM 656 C CA . PHE A 1 85 ? -2.957 10.730 -0.719 1.00 95.56 85 PHE A CA 1
ATOM 657 C C . PHE A 1 85 ? -1.557 11.111 -1.172 1.00 95.56 85 PHE A C 1
ATOM 659 O O . PHE A 1 85 ? -0.766 11.619 -0.365 1.00 95.56 85 PHE A O 1
ATOM 666 N N . SER A 1 86 ? -1.268 10.928 -2.461 1.00 93.12 86 SER A N 1
ATOM 667 C CA . SER A 1 86 ? -0.085 11.559 -3.028 1.00 93.12 86 SER A CA 1
ATOM 668 C C . SER A 1 86 ? -0.285 13.075 -3.020 1.00 93.12 86 SER A C 1
ATOM 670 O O . SER A 1 86 ? -1.335 13.600 -3.380 1.00 93.12 86 SER A O 1
ATOM 672 N N . LEU A 1 87 ? 0.715 13.805 -2.547 1.00 90.62 87 LEU A N 1
ATOM 673 C CA . LEU A 1 87 ? 0.807 15.255 -2.694 1.00 90.62 87 LEU A CA 1
ATOM 674 C C . LEU A 1 87 ? 1.274 15.658 -4.099 1.00 90.62 87 LEU A C 1
ATOM 676 O O . LEU A 1 87 ? 1.934 14.874 -4.778 1.00 90.62 87 LEU A O 1
ATOM 680 N N . THR A 1 88 ? 0.971 16.892 -4.505 1.00 87.19 88 THR A N 1
ATOM 681 C CA . THR A 1 88 ? 1.480 17.466 -5.762 1.00 87.19 88 THR A CA 1
ATOM 682 C C . THR A 1 88 ? 2.998 17.644 -5.736 1.00 87.19 88 THR A C 1
ATOM 684 O O . THR A 1 88 ? 3.620 17.754 -4.672 1.00 87.19 88 THR A O 1
ATOM 687 N N . GLN A 1 89 ? 3.583 17.718 -6.925 1.00 79.38 89 GLN A N 1
ATOM 688 C CA . GLN A 1 89 ? 4.987 18.010 -7.153 1.00 79.38 89 GLN A CA 1
ATOM 689 C C . GLN A 1 89 ? 5.449 19.291 -6.443 1.00 79.38 89 GLN A C 1
ATOM 691 O O . GLN A 1 89 ? 4.831 20.360 -6.501 1.00 79.38 89 GLN A O 1
ATOM 696 N N . LYS A 1 90 ? 6.622 19.218 -5.814 1.00 76.19 90 LYS A N 1
ATOM 697 C CA . LYS A 1 90 ? 7.305 20.403 -5.289 1.00 76.19 90 LYS A CA 1
ATOM 698 C C . LYS A 1 90 ? 7.937 21.179 -6.447 1.00 76.19 90 LYS A C 1
ATOM 700 O O . LYS A 1 90 ? 8.642 20.605 -7.273 1.00 76.19 90 LYS A O 1
ATOM 705 N N . LYS A 1 91 ? 7.746 22.503 -6.494 1.00 72.44 91 LYS A N 1
ATOM 706 C CA . LYS A 1 91 ? 8.360 23.365 -7.522 1.00 72.44 91 LYS A CA 1
ATOM 707 C C . LYS A 1 91 ? 9.877 23.132 -7.603 1.00 72.44 91 LYS A C 1
ATOM 709 O O . LYS A 1 91 ? 10.572 23.282 -6.601 1.00 72.44 91 LYS A O 1
ATOM 714 N N . GLY A 1 92 ? 10.377 22.818 -8.801 1.00 71.31 92 GLY A N 1
ATOM 715 C CA . GLY A 1 92 ? 11.801 22.553 -9.048 1.00 71.31 92 GLY A CA 1
ATOM 716 C C . GLY A 1 92 ? 12.274 21.146 -8.657 1.00 71.31 92 GLY A C 1
ATOM 717 O O . GLY A 1 92 ? 13.472 20.890 -8.714 1.00 71.31 92 GLY A O 1
ATOM 718 N N . SER A 1 93 ? 11.363 20.253 -8.260 1.00 73.75 93 SER A N 1
ATOM 719 C CA . SER A 1 93 ? 11.638 18.828 -8.053 1.00 73.75 93 SER A CA 1
ATOM 720 C C . SER A 1 93 ? 11.584 18.058 -9.382 1.00 73.75 93 SER A C 1
ATOM 722 O O . SER A 1 93 ? 10.775 18.416 -10.240 1.00 73.75 93 SER A O 1
ATOM 724 N N . PRO A 1 94 ? 12.389 16.991 -9.557 1.00 74.50 94 PRO A N 1
ATOM 725 C CA . PRO A 1 94 ? 12.194 16.017 -10.635 1.00 74.50 94 PRO A CA 1
ATOM 726 C C . PRO A 1 94 ? 10.964 15.115 -10.412 1.00 74.50 94 PRO A C 1
ATOM 728 O O . PRO A 1 94 ? 10.621 14.324 -11.283 1.00 74.50 94 PRO A O 1
ATOM 731 N N . ASP A 1 95 ? 10.312 15.204 -9.248 1.00 79.94 95 ASP A N 1
ATOM 732 C CA . ASP A 1 95 ? 9.042 14.530 -8.988 1.00 79.94 95 ASP A CA 1
ATOM 733 C C . ASP A 1 95 ? 7.919 15.173 -9.814 1.00 79.94 95 ASP A C 1
ATOM 735 O O . ASP A 1 95 ? 7.637 16.360 -9.658 1.00 79.94 95 ASP A O 1
ATOM 739 N N . HIS A 1 96 ? 7.293 14.381 -10.683 1.00 79.75 96 HIS A N 1
ATOM 740 C CA . HIS A 1 96 ? 6.167 14.790 -11.523 1.00 79.75 96 HIS A CA 1
ATOM 741 C C . HIS A 1 96 ? 4.816 14.306 -10.999 1.00 79.75 96 HIS A C 1
ATOM 743 O O . HIS A 1 96 ? 3.809 14.495 -11.673 1.00 79.75 96 HIS A O 1
ATOM 749 N N . ALA A 1 97 ? 4.783 13.657 -9.833 1.00 83.44 97 ALA A N 1
ATOM 750 C CA . ALA A 1 97 ? 3.542 13.118 -9.322 1.00 83.44 97 ALA A CA 1
ATOM 751 C C . ALA A 1 97 ? 2.575 14.222 -8.873 1.00 83.44 97 ALA A C 1
ATOM 753 O O . ALA A 1 97 ? 2.951 15.181 -8.194 1.00 83.44 97 ALA A O 1
ATOM 754 N N . ASP A 1 98 ? 1.311 14.037 -9.230 1.00 87.19 98 ASP A N 1
ATOM 755 C CA . ASP A 1 98 ? 0.193 14.878 -8.832 1.00 87.19 98 ASP A CA 1
ATOM 756 C C . ASP A 1 98 ? -0.747 14.151 -7.861 1.00 87.19 98 ASP A C 1
ATOM 758 O O . ASP A 1 98 ? -0.547 12.965 -7.556 1.00 87.19 98 ASP A O 1
ATOM 762 N N . PRO A 1 99 ? -1.736 14.858 -7.284 1.00 91.00 99 PRO A N 1
ATOM 763 C CA . PRO A 1 99 ? -2.584 14.263 -6.271 1.00 91.00 99 PRO A CA 1
ATOM 764 C C . PRO A 1 99 ? -3.412 13.083 -6.774 1.00 91.00 99 PRO A C 1
ATOM 766 O O . PRO A 1 99 ? -4.181 13.194 -7.724 1.00 91.00 99 PRO A O 1
ATOM 769 N N . SER A 1 100 ? -3.295 11.963 -6.071 1.00 92.62 100 SER A N 1
ATOM 770 C CA . SER A 1 100 ? -4.061 10.738 -6.274 1.00 92.62 100 SER A CA 1
ATOM 771 C C . SER A 1 100 ? -4.476 10.175 -4.917 1.00 92.62 100 SER A C 1
ATOM 773 O O . SER A 1 100 ? -3.815 10.411 -3.904 1.00 92.62 100 SER A O 1
ATOM 775 N N . LEU A 1 101 ? -5.599 9.459 -4.892 1.00 95.12 101 LEU A N 1
ATOM 776 C CA . LEU A 1 101 ? -6.114 8.783 -3.706 1.00 95.12 101 LEU A CA 1
ATOM 777 C C . LEU A 1 101 ? -5.967 7.276 -3.887 1.00 95.12 101 LEU A C 1
ATOM 779 O O . LEU A 1 101 ? -6.708 6.669 -4.659 1.00 95.12 101 LEU A O 1
ATOM 783 N N . ILE A 1 102 ? -5.077 6.678 -3.108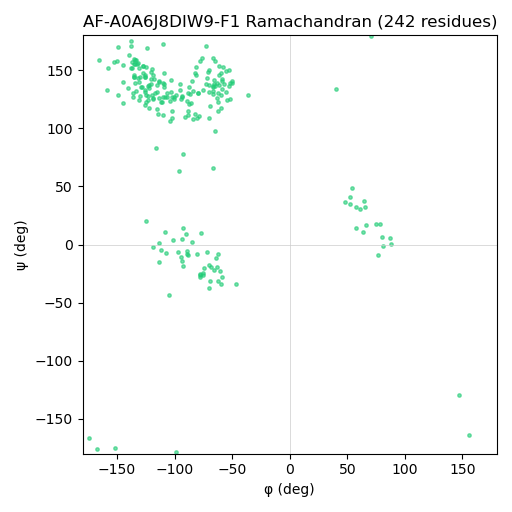 1.00 96.69 102 ILE A N 1
ATOM 784 C CA . ILE A 1 102 ? -4.842 5.241 -3.068 1.00 96.69 102 ILE A CA 1
ATOM 785 C C . ILE A 1 102 ? -5.597 4.671 -1.871 1.00 96.69 102 ILE A C 1
ATOM 787 O O . ILE A 1 102 ? -5.500 5.173 -0.751 1.00 96.69 102 ILE A O 1
ATOM 791 N N . THR A 1 103 ? -6.383 3.628 -2.113 1.00 96.88 103 THR A N 1
ATOM 792 C CA . THR A 1 103 ? -6.973 2.818 -1.038 1.00 96.88 103 THR A CA 1
ATOM 793 C C . THR A 1 103 ? -5.946 1.767 -0.651 1.00 96.88 103 THR A C 1
ATOM 795 O O . THR A 1 103 ? -5.499 1.033 -1.530 1.00 96.88 103 THR A O 1
ATOM 798 N N . ILE A 1 104 ? -5.533 1.734 0.615 1.00 97.56 104 ILE A N 1
ATOM 799 C CA . ILE A 1 104 ? -4.549 0.762 1.089 1.00 97.56 104 ILE A CA 1
ATOM 800 C C . ILE A 1 104 ? -5.304 -0.497 1.521 1.00 97.56 104 ILE A C 1
ATOM 802 O O . ILE A 1 104 ? -6.098 -0.414 2.464 1.00 97.56 104 ILE A O 1
ATOM 806 N N . PRO A 1 105 ? -5.105 -1.635 0.834 1.00 95.44 105 PRO A N 1
ATOM 807 C CA . PRO A 1 105 ? -5.739 -2.879 1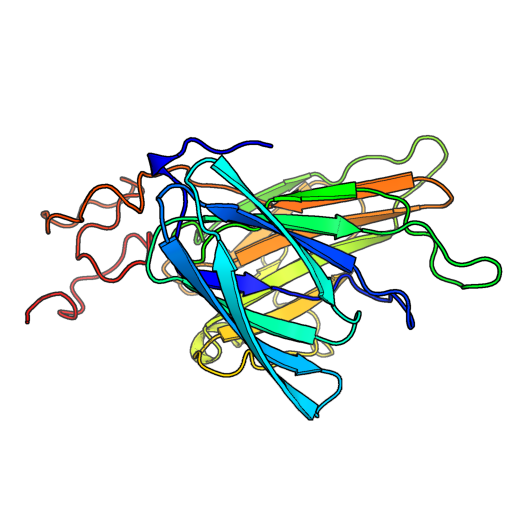.229 1.00 95.44 105 PRO A CA 1
ATOM 808 C C . PRO A 1 105 ? -5.195 -3.339 2.588 1.00 95.44 105 PRO A C 1
ATOM 810 O O . PRO A 1 105 ? -3.982 -3.237 2.817 1.00 95.44 105 PRO A O 1
ATOM 813 N N . PRO A 1 106 ? -6.060 -3.838 3.486 1.00 95.31 106 PRO A N 1
ATOM 814 C CA . PRO A 1 106 ? -5.595 -4.613 4.628 1.00 95.31 106 PRO A CA 1
ATOM 815 C C . PRO A 1 106 ? -4.878 -5.881 4.133 1.00 95.31 106 PRO A C 1
ATOM 817 O O . PRO A 1 106 ? -5.135 -6.337 3.016 1.00 95.31 106 PRO A O 1
ATOM 820 N N . ILE A 1 107 ? -3.950 -6.416 4.928 1.00 94.12 107 ILE A N 1
ATOM 821 C CA . ILE A 1 107 ? -3.143 -7.595 4.554 1.00 94.12 107 ILE A CA 1
ATOM 822 C C . ILE A 1 107 ? -4.046 -8.802 4.279 1.00 94.12 107 ILE A C 1
ATOM 824 O O . ILE A 1 107 ? -3.807 -9.546 3.336 1.00 94.12 107 ILE A O 1
ATOM 828 N N . GLU A 1 108 ? -5.151 -8.895 5.011 1.00 89.31 108 GLU A N 1
ATOM 829 C CA . GLU A 1 108 ? -6.199 -9.905 4.879 1.00 89.31 108 GLU A CA 1
ATOM 830 C C . GLU A 1 108 ? -6.919 -9.873 3.508 1.00 89.31 108 GLU A C 1
ATOM 832 O O . GLU A 1 108 ? -7.734 -10.737 3.211 1.00 89.31 108 GLU A O 1
ATOM 837 N N . GLN A 1 109 ? -6.663 -8.869 2.656 1.00 90.88 109 GLN A N 1
ATOM 838 C CA . GLN A 1 109 ? -7.191 -8.790 1.283 1.00 90.88 109 GLN A CA 1
ATOM 839 C C . GLN A 1 109 ? -6.140 -9.028 0.193 1.00 90.88 109 GLN A C 1
ATOM 841 O O . GLN A 1 109 ? -6.395 -8.747 -0.985 1.00 90.88 109 GLN A O 1
ATOM 846 N N . TYR A 1 110 ? -4.950 -9.496 0.561 1.00 94.12 110 TYR A N 1
ATOM 847 C CA . TYR A 1 110 ? -3.952 -9.917 -0.415 1.00 94.12 110 TYR A CA 1
ATOM 848 C C . TYR A 1 110 ? -4.409 -11.206 -1.099 1.00 94.12 110 TYR A C 1
ATOM 850 O O . TYR A 1 110 ? -5.147 -11.996 -0.527 1.00 94.12 110 TYR A O 1
ATOM 858 N N . ALA A 1 111 ? -3.991 -11.387 -2.346 1.00 92.31 111 ALA A N 1
ATOM 859 C CA . ALA A 1 111 ? -4.374 -12.522 -3.172 1.00 92.31 111 ALA A CA 1
ATOM 860 C C . ALA A 1 111 ? -3.152 -13.043 -3.927 1.00 92.31 111 ALA A C 1
ATOM 862 O O . ALA A 1 111 ? -2.177 -12.314 -4.145 1.00 92.31 111 ALA A O 1
ATOM 863 N N . ALA A 1 112 ? -3.205 -14.306 -4.334 1.00 92.06 112 ALA A N 1
ATOM 864 C CA . ALA A 1 112 ? -2.075 -14.972 -4.969 1.00 92.06 112 ALA A CA 1
ATOM 865 C C . ALA A 1 112 ? -1.875 -14.602 -6.448 1.00 92.06 112 ALA A C 1
ATOM 867 O O . ALA A 1 112 ? -0.760 -14.680 -6.971 1.00 92.06 112 ALA A O 1
ATOM 868 N N . HIS A 1 113 ? -2.941 -14.185 -7.141 1.00 92.31 113 HIS A N 1
ATOM 869 C CA . HIS A 1 113 ? -2.897 -13.906 -8.572 1.00 92.31 113 HIS A CA 1
ATOM 870 C C . HIS A 1 113 ? -3.621 -12.608 -8.933 1.00 92.31 113 HIS A C 1
ATOM 872 O O . HIS A 1 113 ? -4.808 -12.433 -8.662 1.00 92.31 113 HIS A O 1
ATOM 878 N N . TYR A 1 114 ? -2.926 -11.726 -9.650 1.00 95.38 114 TYR A N 1
ATOM 879 C CA . TYR A 1 114 ? -3.492 -10.493 -10.184 1.00 95.38 114 TYR A CA 1
ATOM 880 C C . TYR A 1 114 ? -3.283 -10.378 -11.685 1.00 95.38 114 TYR A C 1
ATOM 882 O O . TYR A 1 114 ? -2.251 -10.760 -12.236 1.00 95.38 114 TYR A O 1
ATOM 890 N N . THR A 1 115 ? -4.254 -9.769 -12.356 1.00 96.44 115 THR A N 1
ATOM 891 C CA . THR A 1 115 ? -4.101 -9.252 -13.717 1.00 96.44 115 THR A CA 1
ATOM 892 C C . THR A 1 115 ? -4.627 -7.830 -13.741 1.00 96.44 115 THR A C 1
ATOM 894 O O . THR A 1 115 ? -5.773 -7.585 -13.371 1.00 96.44 115 THR A O 1
ATOM 897 N N . PHE A 1 116 ? -3.795 -6.887 -14.166 1.00 96.06 116 PHE A N 1
ATOM 898 C CA . PHE A 1 116 ? -4.148 -5.471 -14.192 1.00 96.06 116 PHE A CA 1
ATOM 899 C C . PHE A 1 116 ? -3.633 -4.798 -15.461 1.00 96.06 116 PHE A C 1
ATOM 901 O O . PHE A 1 116 ? -2.761 -5.310 -16.162 1.00 96.06 116 PHE A O 1
ATOM 908 N N . THR A 1 117 ? -4.188 -3.626 -15.759 1.00 95.31 117 THR A N 1
ATOM 909 C CA . THR A 1 117 ? -3.773 -2.793 -16.890 1.00 95.31 117 THR A CA 1
ATOM 910 C C . THR A 1 117 ? -3.264 -1.452 -16.395 1.00 95.31 117 THR A C 1
ATOM 912 O O . THR A 1 117 ? -3.748 -0.913 -15.397 1.00 95.31 117 THR A O 1
ATOM 915 N N . THR A 1 118 ? -2.277 -0.903 -17.091 1.00 94.06 118 THR A N 1
ATOM 916 C CA . THR A 1 118 ? -1.832 0.469 -16.853 1.00 94.06 118 THR A CA 1
ATOM 917 C C . THR A 1 118 ? -2.718 1.445 -17.631 1.00 94.06 118 THR A C 1
ATOM 919 O O . THR A 1 118 ? -2.895 1.251 -18.837 1.00 94.06 118 THR A O 1
ATOM 922 N N . PRO A 1 119 ? -3.223 2.517 -17.002 1.00 90.44 119 PRO A N 1
ATOM 923 C CA . PRO A 1 119 ? -3.791 3.658 -17.708 1.00 90.44 119 PRO A CA 1
ATOM 924 C C . PRO A 1 119 ? -2.840 4.241 -18.762 1.00 90.44 119 PRO A C 1
ATOM 926 O O . PRO A 1 119 ? -1.618 4.226 -18.601 1.00 90.44 119 PRO A O 1
ATOM 929 N N . GLU A 1 120 ? -3.417 4.805 -19.820 1.00 80.56 120 GLU A N 1
ATOM 930 C CA . GLU A 1 120 ? -2.695 5.568 -20.840 1.00 80.56 120 GLU A CA 1
ATOM 931 C C . GLU A 1 120 ? -2.760 7.067 -20.508 1.00 80.56 120 GLU A C 1
ATOM 933 O O . GLU A 1 120 ? -3.793 7.568 -20.055 1.00 80.56 120 GLU A O 1
ATOM 938 N N . TYR A 1 121 ? -1.645 7.782 -20.677 1.00 75.62 121 TYR A N 1
ATOM 939 C CA . TYR A 1 121 ? -1.556 9.210 -20.368 1.00 75.62 121 TYR A CA 1
ATOM 940 C C . TYR A 1 121 ? -2.051 10.043 -21.553 1.00 75.62 121 TYR A C 1
ATOM 942 O O . TYR A 1 121 ? -1.749 9.750 -22.708 1.00 75.62 121 TYR A O 1
ATOM 950 N N . SER A 1 122 ? -2.771 11.132 -21.275 1.00 69.88 122 SER A N 1
ATOM 951 C CA . SER A 1 122 ? -3.403 11.971 -22.305 1.00 69.88 122 SER A CA 1
ATOM 952 C C . SER A 1 122 ? -2.413 12.597 -23.305 1.00 69.88 122 SER A C 1
ATOM 954 O O . SER A 1 122 ?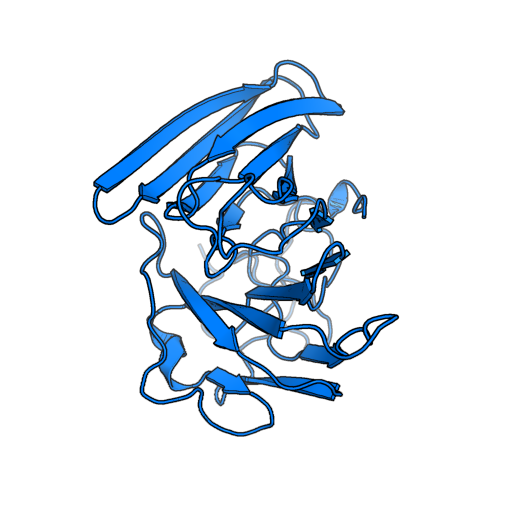 -2.796 12.941 -24.424 1.00 69.88 122 SER A O 1
ATOM 956 N N . LEU A 1 123 ? -1.137 12.737 -22.922 1.00 75.94 123 LEU A N 1
ATOM 957 C CA . LEU A 1 123 ? -0.074 13.354 -23.724 1.00 75.94 123 LEU A CA 1
ATOM 958 C C . LEU A 1 123 ? 1.151 12.434 -23.918 1.00 75.94 123 LEU A C 1
ATOM 960 O O . LEU A 1 123 ? 2.244 12.925 -24.208 1.00 75.94 123 LEU A O 1
ATOM 964 N N . GLY A 1 124 ? 1.002 11.115 -23.742 1.00 78.19 124 GLY A N 1
ATOM 965 C CA . GLY A 1 124 ? 2.087 10.142 -23.914 1.00 78.19 124 GLY A CA 1
ATOM 966 C C . GLY A 1 124 ? 1.972 8.947 -22.971 1.00 78.19 124 GLY A C 1
ATOM 967 O O . GLY A 1 124 ? 0.914 8.343 -22.861 1.00 78.19 124 GLY A O 1
ATOM 968 N N . ASN A 1 125 ? 3.058 8.626 -22.261 1.00 83.38 125 ASN A N 1
ATOM 969 C CA . ASN A 1 125 ? 3.098 7.491 -21.337 1.00 83.38 125 ASN A CA 1
ATOM 970 C C . ASN A 1 125 ? 3.347 7.946 -19.898 1.00 83.38 125 ASN A C 1
ATOM 972 O O . ASN A 1 125 ? 4.158 8.840 -19.649 1.00 83.38 125 ASN A O 1
ATOM 976 N N . TYR A 1 126 ? 2.687 7.274 -18.959 1.00 90.62 126 TYR A N 1
ATOM 977 C CA . TYR A 1 126 ? 3.055 7.304 -17.550 1.00 90.62 126 TYR A CA 1
ATOM 978 C C . TYR A 1 126 ? 4.366 6.542 -17.320 1.00 90.62 126 TYR A C 1
ATOM 980 O O . TYR A 1 126 ? 4.645 5.542 -17.985 1.00 90.62 126 TYR A O 1
ATOM 988 N N . THR A 1 127 ? 5.143 6.978 -16.330 1.00 92.88 127 THR A N 1
ATOM 989 C CA . THR A 1 127 ? 6.112 6.101 -15.671 1.00 92.88 127 THR A CA 1
ATOM 990 C C . THR A 1 127 ? 5.358 5.298 -14.620 1.00 92.88 127 THR A C 1
ATOM 992 O O . THR A 1 127 ? 4.873 5.874 -13.642 1.00 92.88 127 THR A O 1
ATOM 995 N N . ASN A 1 128 ? 5.246 3.988 -14.842 1.00 95.44 128 ASN A N 1
ATOM 996 C CA . ASN A 1 128 ? 4.437 3.086 -14.028 1.00 95.44 128 ASN A CA 1
ATOM 997 C C . ASN A 1 128 ? 5.307 2.263 -13.084 1.00 95.44 128 ASN A C 1
ATOM 999 O O . ASN A 1 128 ? 6.374 1.776 -13.466 1.00 95.44 128 ASN A O 1
ATOM 1003 N N . TYR A 1 129 ? 4.804 2.056 -11.874 1.00 97.19 129 TYR A N 1
ATOM 1004 C CA . TYR A 1 129 ? 5.430 1.247 -10.844 1.00 97.19 129 TYR A CA 1
ATOM 1005 C C . TYR A 1 129 ? 4.419 0.255 -10.292 1.00 97.19 129 TYR A C 1
ATOM 1007 O O . TYR A 1 129 ? 3.337 0.642 -9.843 1.00 97.19 129 TYR A O 1
ATOM 1015 N N . PHE A 1 130 ? 4.806 -1.014 -10.275 1.00 98.06 130 PHE A N 1
ATOM 1016 C CA . PHE A 1 130 ? 4.156 -2.014 -9.445 1.00 98.06 130 PHE A CA 1
ATOM 1017 C C . PHE A 1 130 ? 4.848 -2.022 -8.082 1.00 98.06 130 PHE A C 1
ATOM 1019 O O . PHE A 1 130 ? 6.023 -2.380 -7.976 1.00 98.06 130 PHE A O 1
ATOM 1026 N N . MET A 1 131 ? 4.135 -1.572 -7.055 1.00 98.19 131 MET A N 1
ATOM 1027 C CA . MET A 1 131 ? 4.562 -1.589 -5.660 1.00 98.19 131 MET A CA 1
ATOM 1028 C C . MET A 1 131 ? 4.020 -2.863 -5.021 1.00 98.19 131 MET A C 1
ATOM 1030 O O . MET A 1 131 ? 2.819 -3.123 -5.105 1.00 98.19 131 MET A O 1
ATOM 1034 N N . PHE A 1 132 ? 4.889 -3.647 -4.391 1.00 98.06 132 PHE A N 1
ATOM 1035 C CA . PHE A 1 132 ? 4.539 -4.960 -3.863 1.00 98.06 132 PHE A CA 1
ATOM 1036 C C . PHE A 1 132 ? 4.854 -5.087 -2.375 1.00 98.06 132 PHE A C 1
ATOM 1038 O O . PHE A 1 132 ? 5.784 -4.459 -1.860 1.00 98.06 132 PHE A O 1
ATOM 1045 N N . ILE A 1 133 ? 4.097 -5.954 -1.712 1.00 98.19 133 ILE A N 1
ATOM 1046 C CA . ILE A 1 133 ? 4.292 -6.419 -0.340 1.00 98.19 133 ILE A CA 1
ATOM 1047 C C . ILE A 1 133 ? 4.139 -7.941 -0.368 1.00 98.19 133 ILE A C 1
ATOM 1049 O O . ILE A 1 133 ? 3.205 -8.453 -0.976 1.00 98.19 133 ILE A O 1
ATOM 1053 N N . ILE A 1 134 ? 5.058 -8.672 0.253 1.00 97.62 134 ILE A N 1
ATOM 1054 C CA . ILE A 1 134 ? 5.022 -10.139 0.310 1.00 97.62 134 ILE A CA 1
ATOM 1055 C C . ILE A 1 134 ? 5.741 -10.628 1.568 1.00 97.62 134 ILE A C 1
ATOM 1057 O O . ILE A 1 134 ? 6.616 -9.940 2.098 1.00 97.62 134 ILE A O 1
ATOM 1061 N N . ASN A 1 135 ? 5.429 -11.832 2.038 1.00 96.69 135 ASN A N 1
ATOM 1062 C CA . ASN A 1 135 ? 6.220 -12.500 3.067 1.00 96.69 135 ASN A CA 1
ATOM 1063 C C . ASN A 1 135 ? 7.700 -12.614 2.639 1.00 96.69 135 ASN A C 1
ATOM 1065 O O . ASN A 1 135 ? 8.026 -13.065 1.536 1.00 96.69 135 ASN A O 1
ATOM 1069 N N . GLY A 1 136 ? 8.622 -12.225 3.521 1.00 96.62 136 GLY A N 1
ATOM 1070 C CA . GLY A 1 136 ? 10.060 -12.202 3.249 1.00 96.62 136 GLY A CA 1
ATOM 1071 C C . GLY A 1 136 ? 10.651 -13.556 2.853 1.00 96.62 136 GLY A C 1
ATOM 1072 O O . GLY A 1 136 ? 11.614 -13.591 2.084 1.00 96.62 136 GLY A O 1
ATOM 1073 N N . ASN A 1 137 ? 10.054 -14.658 3.314 1.00 95.94 137 ASN A N 1
ATOM 1074 C CA . ASN A 1 137 ? 10.460 -16.014 2.937 1.00 95.94 137 ASN A CA 1
ATOM 1075 C C . ASN A 1 137 ? 10.013 -16.393 1.515 1.00 95.94 137 ASN A C 1
ATOM 1077 O O . ASN A 1 137 ? 10.658 -17.223 0.879 1.00 95.94 137 ASN A O 1
ATOM 1081 N N . GLN A 1 138 ? 8.962 -15.749 0.999 1.00 96.00 138 GLN A N 1
ATOM 1082 C CA . GLN A 1 138 ? 8.391 -15.999 -0.328 1.00 96.00 138 GLN A CA 1
ATOM 1083 C C . GLN A 1 138 ? 8.973 -15.060 -1.405 1.00 96.00 138 GLN A C 1
ATOM 1085 O O . GLN A 1 138 ? 8.901 -15.341 -2.591 1.00 96.00 138 GLN A O 1
ATOM 1090 N N . LYS A 1 139 ? 9.673 -13.976 -1.047 1.00 95.31 139 LYS A N 1
ATOM 1091 C CA . LYS A 1 139 ? 10.135 -12.939 -2.004 1.00 95.31 139 LYS A CA 1
ATOM 1092 C C . LYS A 1 139 ? 10.811 -13.429 -3.304 1.00 95.31 139 LYS A C 1
ATOM 1094 O O . LYS A 1 139 ? 10.668 -12.794 -4.342 1.00 95.31 139 LYS A O 1
ATOM 1099 N N . ASN A 1 140 ? 11.555 -14.540 -3.271 1.00 95.50 140 ASN A N 1
ATOM 1100 C CA . ASN A 1 140 ? 12.281 -15.066 -4.440 1.00 95.50 140 ASN A CA 1
ATOM 1101 C C . ASN A 1 140 ? 11.356 -15.743 -5.472 1.00 95.50 140 ASN A C 1
ATOM 1103 O O . ASN A 1 140 ? 11.733 -15.942 -6.634 1.00 95.50 140 ASN A O 1
ATOM 1107 N N . GLY A 1 141 ? 10.159 -16.140 -5.048 1.00 96.38 141 GLY A N 1
ATOM 1108 C CA . GLY A 1 141 ? 9.176 -16.801 -5.888 1.00 96.38 141 GLY A CA 1
ATOM 1109 C C . GLY A 1 141 ? 8.225 -15.850 -6.607 1.00 96.38 141 GLY A C 1
ATOM 1110 O O . GLY A 1 141 ? 7.519 -16.307 -7.498 1.00 96.38 141 GLY A O 1
ATOM 1111 N N . LEU A 1 142 ? 8.251 -14.547 -6.296 1.00 97.50 142 LEU A N 1
ATOM 1112 C CA . LEU A 1 142 ? 7.420 -13.528 -6.939 1.00 97.50 142 LEU A CA 1
ATOM 1113 C C . LEU A 1 142 ? 7.720 -13.431 -8.443 1.00 97.50 142 LEU A C 1
ATOM 1115 O O . LEU A 1 142 ? 8.883 -13.475 -8.875 1.00 97.50 142 LEU A O 1
ATOM 1119 N N . ARG A 1 143 ? 6.664 -13.326 -9.247 1.00 97.81 143 ARG A N 1
ATOM 1120 C CA . ARG A 1 143 ? 6.710 -13.287 -10.706 1.00 97.81 143 ARG A CA 1
ATOM 1121 C C . ARG A 1 143 ? 5.876 -12.122 -11.236 1.00 97.81 143 ARG A C 1
ATOM 1123 O O . ARG A 1 143 ? 4.788 -11.843 -10.743 1.00 97.81 143 ARG A O 1
ATOM 1130 N N . LEU A 1 144 ? 6.404 -11.465 -12.262 1.00 97.81 144 LEU A N 1
ATOM 1131 C CA . LEU A 1 144 ? 5.726 -10.456 -13.071 1.00 97.81 144 LEU A CA 1
ATOM 1132 C C . LEU A 1 144 ? 5.791 -10.926 -14.525 1.00 97.81 144 LEU A C 1
ATOM 1134 O O . LEU A 1 144 ? 6.872 -11.231 -15.028 1.00 97.81 144 LEU A O 1
ATOM 1138 N N . ASP A 1 145 ? 4.641 -11.044 -15.180 1.00 97.25 145 ASP A N 1
ATOM 1139 C CA . ASP A 1 145 ? 4.499 -11.572 -16.541 1.00 97.25 145 ASP A CA 1
ATOM 1140 C C . ASP A 1 145 ? 5.177 -12.941 -16.717 1.00 97.25 145 ASP A C 1
ATOM 1142 O O . ASP A 1 145 ? 5.852 -13.203 -17.713 1.00 97.25 145 ASP A O 1
ATOM 1146 N N . ASN A 1 146 ? 5.035 -13.813 -15.712 1.00 95.88 146 ASN A N 1
ATOM 1147 C CA . ASN A 1 146 ? 5.674 -15.134 -15.605 1.00 95.88 146 ASN A CA 1
ATOM 1148 C C . ASN A 1 146 ? 7.213 -15.126 -15.523 1.00 95.88 146 ASN A C 1
ATOM 1150 O O . ASN A 1 146 ? 7.842 -16.184 -15.586 1.00 95.88 146 ASN A O 1
ATOM 1154 N N . HIS A 1 147 ? 7.838 -13.964 -15.334 1.00 97.25 147 HIS A N 1
ATOM 1155 C CA . HIS A 1 147 ? 9.281 -13.832 -15.152 1.00 97.25 147 HIS A CA 1
ATOM 1156 C C . HIS A 1 147 ? 9.611 -13.455 -13.701 1.00 97.25 147 HIS A C 1
ATOM 1158 O O . HIS A 1 147 ? 8.835 -12.749 -13.059 1.00 97.25 147 HIS A O 1
ATOM 1164 N N . PRO A 1 148 ? 10.752 -13.903 -13.142 1.00 97.38 148 PRO A N 1
ATOM 1165 C CA . PRO A 1 148 ? 11.248 -13.371 -11.876 1.00 97.38 148 PRO A CA 1
ATOM 1166 C C . PRO A 1 148 ? 11.399 -11.850 -11.940 1.00 97.38 148 PRO A C 1
ATOM 1168 O O . PRO A 1 148 ? 11.731 -11.303 -12.995 1.00 97.38 148 PRO A O 1
ATOM 1171 N N . LEU A 1 149 ? 11.216 -11.172 -10.804 1.00 96.75 149 LEU A N 1
ATOM 1172 C CA . LEU A 1 149 ? 11.517 -9.744 -10.726 1.00 96.75 149 LEU A CA 1
ATOM 1173 C C . LEU A 1 149 ? 12.994 -9.466 -11.080 1.00 96.75 149 LEU A C 1
ATOM 1175 O O . LEU A 1 149 ? 13.851 -10.332 -10.865 1.00 96.75 149 LEU A O 1
ATOM 1179 N N . PRO A 1 150 ? 13.323 -8.262 -11.593 1.00 95.56 150 PRO A N 1
ATOM 1180 C CA . PRO A 1 150 ? 14.697 -7.880 -11.904 1.00 95.56 150 PRO A CA 1
ATOM 1181 C C . PRO A 1 150 ? 15.657 -8.145 -10.737 1.00 95.56 150 PRO A C 1
ATOM 1183 O O . PRO A 1 150 ? 15.331 -7.885 -9.578 1.00 95.56 150 PRO A O 1
ATOM 1186 N N . SER A 1 151 ? 16.869 -8.622 -11.023 1.00 93.06 151 SER A N 1
ATOM 1187 C CA . SER A 1 151 ? 17.847 -9.004 -9.987 1.00 93.06 151 SER A CA 1
ATOM 1188 C C . SER A 1 151 ? 18.313 -7.842 -9.101 1.00 93.06 151 SER A C 1
ATOM 1190 O O . SER A 1 151 ? 18.811 -8.067 -8.002 1.00 93.06 151 SER A O 1
ATOM 1192 N N . ASN A 1 152 ? 18.139 -6.604 -9.563 1.00 93.00 152 ASN A N 1
ATOM 1193 C CA . ASN A 1 152 ? 18.415 -5.375 -8.823 1.00 93.00 152 ASN A CA 1
ATOM 1194 C C . ASN A 1 152 ? 17.209 -4.858 -8.016 1.00 93.00 152 ASN A C 1
ATOM 1196 O O . ASN A 1 152 ? 17.261 -3.733 -7.523 1.00 93.00 152 ASN A O 1
ATOM 1200 N N . THR A 1 153 ? 16.127 -5.634 -7.900 1.00 96.06 153 THR A N 1
ATOM 1201 C CA . THR A 1 153 ? 14.968 -5.271 -7.075 1.00 96.06 153 THR A CA 1
ATOM 1202 C C . THR A 1 153 ? 15.389 -5.168 -5.612 1.00 96.06 153 THR A C 1
ATOM 1204 O O . THR A 1 153 ? 15.904 -6.124 -5.027 1.00 96.06 153 THR A O 1
ATOM 1207 N N . THR A 1 154 ? 15.154 -4.005 -5.010 1.00 95.44 154 THR A N 1
ATOM 1208 C CA . THR A 1 154 ? 15.429 -3.767 -3.592 1.00 95.44 154 THR A CA 1
ATOM 1209 C C . THR A 1 154 ? 14.216 -4.158 -2.759 1.00 95.44 154 THR A C 1
ATOM 1211 O O . THR A 1 154 ? 13.101 -3.717 -3.031 1.00 95.44 154 THR A O 1
ATOM 1214 N N . TYR A 1 155 ? 14.454 -4.954 -1.719 1.00 96.25 155 TYR A N 1
ATOM 1215 C CA . TYR A 1 155 ? 13.441 -5.368 -0.752 1.00 96.25 155 TYR A CA 1
ATOM 1216 C C . TYR A 1 155 ? 13.725 -4.698 0.589 1.00 96.25 155 TYR A C 1
ATOM 1218 O O . TYR A 1 155 ? 14.828 -4.815 1.126 1.00 96.25 155 TYR A O 1
ATOM 1226 N N . HIS A 1 156 ? 12.723 -4.029 1.141 1.00 96.25 156 HIS A N 1
ATOM 1227 C CA . HIS A 1 156 ? 12.773 -3.384 2.444 1.00 96.25 156 HIS A CA 1
ATOM 1228 C C . HIS A 1 156 ? 11.924 -4.176 3.434 1.00 96.25 156 HIS A C 1
ATOM 1230 O O . HIS A 1 156 ? 10.755 -4.444 3.171 1.00 96.25 156 HIS A O 1
ATOM 1236 N N . GLN A 1 157 ? 12.511 -4.557 4.569 1.00 95.50 157 GLN A N 1
ATOM 1237 C CA . GLN A 1 157 ? 11.760 -5.192 5.651 1.00 95.50 157 GLN A CA 1
ATOM 1238 C C . GLN A 1 157 ? 10.750 -4.198 6.223 1.00 95.50 157 GLN A C 1
ATOM 1240 O O . GLN A 1 157 ? 11.112 -3.053 6.502 1.00 95.50 157 GLN A O 1
ATOM 1245 N N . ILE A 1 158 ? 9.526 -4.660 6.463 1.00 95.56 158 ILE A N 1
ATOM 1246 C CA . ILE A 1 158 ? 8.527 -3.924 7.230 1.00 95.56 158 ILE A CA 1
ATOM 1247 C C . ILE A 1 158 ? 8.659 -4.341 8.707 1.00 95.56 158 ILE A C 1
ATOM 1249 O O . ILE A 1 158 ? 8.354 -5.489 9.050 1.00 95.56 158 ILE A O 1
ATOM 1253 N N . PRO A 1 159 ? 9.140 -3.456 9.601 1.00 88.88 159 PRO A N 1
ATOM 1254 C CA . PRO A 1 159 ? 9.339 -3.790 11.011 1.00 88.88 159 PRO A CA 1
ATOM 1255 C C . PRO A 1 159 ? 8.047 -4.215 11.702 1.00 88.88 159 PRO A C 1
ATOM 1257 O O . PRO A 1 159 ? 6.982 -3.694 11.391 1.00 88.88 159 PRO A O 1
ATOM 1260 N N . GLY A 1 160 ? 8.160 -5.127 12.670 1.00 84.31 160 GLY A N 1
ATOM 1261 C CA . GLY A 1 160 ? 7.000 -5.670 13.386 1.00 84.31 160 GLY A CA 1
ATOM 1262 C C . GLY A 1 160 ? 6.270 -6.791 12.638 1.00 84.31 160 GLY A C 1
ATOM 1263 O O . GLY A 1 160 ? 5.347 -7.375 13.193 1.00 84.31 160 GLY A O 1
ATOM 1264 N N . SER A 1 161 ? 6.722 -7.143 11.429 1.00 92.12 161 SER A N 1
ATOM 1265 C CA . SER A 1 161 ? 6.139 -8.199 10.598 1.00 92.12 161 SER A CA 1
ATOM 1266 C C . SER A 1 161 ? 7.215 -9.061 9.920 1.00 92.12 161 SER A C 1
ATOM 1268 O O . SER A 1 161 ? 8.406 -8.730 9.924 1.00 92.12 161 SER A O 1
ATOM 1270 N N . ASN A 1 162 ? 6.789 -10.160 9.298 1.00 94.69 162 ASN A N 1
ATOM 1271 C CA . ASN A 1 162 ? 7.591 -10.981 8.384 1.00 94.69 162 ASN A CA 1
ATOM 1272 C C . ASN A 1 162 ? 7.581 -10.442 6.937 1.00 94.69 162 ASN A C 1
ATOM 1274 O O . ASN A 1 162 ? 8.190 -11.054 6.058 1.00 94.69 162 ASN A O 1
ATOM 1278 N N . LEU A 1 163 ? 6.918 -9.311 6.680 1.00 97.25 163 LEU A N 1
ATOM 1279 C CA . LEU A 1 163 ? 6.718 -8.771 5.342 1.00 97.25 163 LEU A CA 1
ATOM 1280 C C . LEU A 1 163 ? 7.942 -7.997 4.849 1.00 97.25 163 LEU A C 1
ATOM 1282 O O . LEU A 1 163 ? 8.630 -7.291 5.594 1.00 97.25 163 LEU A O 1
ATOM 1286 N N . VAL A 1 164 ? 8.168 -8.092 3.546 1.00 97.75 164 VAL A N 1
ATOM 1287 C CA . VAL A 1 164 ? 9.063 -7.226 2.787 1.00 97.75 164 VAL A CA 1
ATOM 1288 C C . VAL A 1 164 ? 8.266 -6.498 1.718 1.00 97.75 164 VAL A C 1
ATOM 1290 O O . VAL A 1 164 ? 7.283 -7.016 1.192 1.00 97.75 164 VAL A O 1
ATOM 1293 N N . ALA A 1 165 ? 8.722 -5.307 1.366 1.00 97.69 165 ALA A N 1
ATOM 1294 C CA . ALA A 1 165 ? 8.107 -4.498 0.334 1.00 97.69 165 ALA A CA 1
ATOM 1295 C C . ALA A 1 165 ?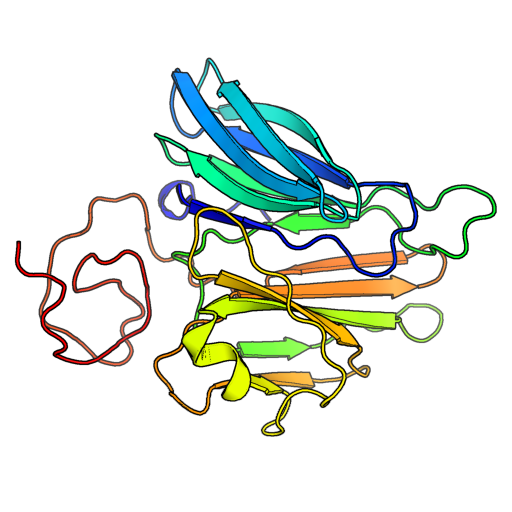 9.138 -3.882 -0.602 1.00 97.69 165 ALA A C 1
ATOM 1297 O O . ALA A 1 165 ? 10.317 -3.742 -0.271 1.00 97.69 165 ALA A O 1
ATOM 1298 N N . GLY A 1 166 ? 8.673 -3.492 -1.777 1.00 96.94 166 GLY A N 1
ATOM 1299 C CA . GLY A 1 166 ? 9.490 -2.844 -2.785 1.00 96.94 166 GLY A CA 1
ATOM 1300 C C . GLY A 1 166 ? 8.643 -2.397 -3.961 1.00 96.94 166 GLY A C 1
ATOM 1301 O O . GLY A 1 166 ? 7.415 -2.342 -3.892 1.00 96.94 166 GLY A O 1
ATOM 1302 N N . TYR A 1 167 ? 9.314 -2.057 -5.052 1.00 97.56 167 TYR A N 1
ATOM 1303 C CA . TYR A 1 167 ? 8.649 -1.708 -6.294 1.00 97.56 167 TYR A CA 1
ATOM 1304 C C . TYR A 1 167 ? 9.513 -2.071 -7.495 1.00 97.56 167 TYR A C 1
ATOM 1306 O O . TYR A 1 167 ? 10.739 -2.165 -7.398 1.00 97.56 167 TYR A O 1
ATOM 1314 N N . VAL A 1 168 ? 8.863 -2.226 -8.642 1.00 97.50 168 VAL A N 1
ATOM 1315 C CA . VAL A 1 168 ? 9.506 -2.376 -9.948 1.00 97.50 168 VAL A CA 1
ATOM 1316 C C . VAL A 1 168 ? 8.844 -1.440 -10.950 1.00 97.50 168 VAL A C 1
ATOM 1318 O O . VAL A 1 168 ? 7.635 -1.216 -10.898 1.00 97.50 168 VAL A O 1
ATOM 1321 N N . GLY A 1 169 ? 9.638 -0.874 -11.856 1.00 96.62 169 GLY A N 1
ATOM 1322 C CA . GLY A 1 169 ? 9.101 -0.147 -13.003 1.00 96.62 169 GLY A CA 1
ATOM 1323 C C . GLY A 1 169 ? 8.497 -1.126 -14.008 1.00 96.62 169 GLY A C 1
ATOM 1324 O O . GLY A 1 169 ? 9.096 -2.170 -14.270 1.00 96.62 169 GLY A O 1
ATOM 1325 N N . ILE A 1 170 ? 7.339 -0.791 -14.571 1.00 96.00 170 ILE A N 1
ATOM 1326 C CA . ILE A 1 170 ? 6.649 -1.622 -15.565 1.00 96.00 170 ILE A CA 1
ATOM 1327 C C . ILE A 1 170 ? 6.312 -0.811 -16.818 1.00 96.00 170 ILE A C 1
ATOM 1329 O O . ILE A 1 170 ? 6.182 0.415 -16.772 1.00 96.00 170 ILE A O 1
ATOM 1333 N N . SER A 1 171 ? 6.198 -1.490 -17.957 1.00 94.06 171 SER A N 1
ATOM 1334 C CA . SER A 1 171 ? 5.788 -0.863 -19.215 1.00 94.06 171 SER A CA 1
ATOM 1335 C C . SER A 1 171 ? 4.299 -0.510 -19.214 1.00 94.06 171 SER A C 1
ATOM 1337 O O . SER A 1 171 ? 3.550 -0.898 -18.327 1.00 94.06 171 SER A O 1
ATOM 1339 N N . VAL A 1 172 ? 3.852 0.240 -20.222 1.00 93.12 172 VAL A N 1
ATOM 1340 C CA . VAL A 1 172 ? 2.416 0.365 -20.493 1.00 93.12 172 VAL A CA 1
ATOM 1341 C C . VAL A 1 172 ? 1.909 -0.971 -21.040 1.00 93.12 172 VAL A C 1
ATOM 1343 O O . VAL A 1 172 ? 2.522 -1.523 -21.956 1.00 93.12 172 VAL A O 1
ATOM 1346 N N . GLY A 1 173 ? 0.805 -1.486 -20.505 1.00 93.56 173 GLY A N 1
ATOM 1347 C CA . GLY A 1 173 ? 0.196 -2.719 -20.983 1.00 93.56 173 GLY A CA 1
ATOM 1348 C C . GLY A 1 173 ? -0.663 -3.439 -19.951 1.00 93.56 173 GLY A C 1
ATOM 1349 O O . GLY A 1 173 ? -1.090 -2.874 -18.943 1.00 93.56 173 GLY A O 1
ATOM 1350 N N . THR A 1 174 ? -0.934 -4.707 -20.256 1.00 96.56 174 THR A N 1
ATOM 1351 C CA . THR A 1 174 ? -1.527 -5.670 -19.324 1.00 96.56 174 THR A CA 1
ATOM 1352 C C . THR A 1 174 ? -0.403 -6.453 -18.674 1.00 96.56 174 THR A C 1
ATOM 1354 O O . THR A 1 174 ? 0.478 -6.931 -19.386 1.00 96.56 174 THR A O 1
ATOM 1357 N N . HIS A 1 175 ? -0.468 -6.597 -17.357 1.00 97.38 175 HIS A N 1
ATOM 1358 C CA . HIS A 1 175 ? 0.515 -7.330 -16.580 1.00 97.38 175 HIS A CA 1
ATOM 1359 C C . HIS A 1 175 ? -0.156 -8.367 -15.691 1.00 97.38 175 HIS A C 1
ATOM 1361 O O . HIS A 1 175 ? -1.270 -8.146 -15.200 1.00 97.38 175 HIS A O 1
ATOM 1367 N N . THR A 1 176 ? 0.536 -9.480 -15.466 1.00 97.81 176 THR A N 1
ATOM 1368 C CA . THR A 1 176 ? 0.132 -10.496 -14.491 1.00 97.81 176 THR A CA 1
ATOM 1369 C C . THR A 1 176 ? 1.150 -10.583 -13.369 1.00 97.81 176 THR A C 1
ATOM 1371 O O . THR A 1 176 ? 2.356 -10.563 -13.608 1.00 97.81 176 THR A O 1
ATOM 1374 N N . VAL A 1 177 ? 0.672 -10.690 -12.134 1.00 97.31 177 VAL A N 1
ATOM 1375 C CA . VAL A 1 177 ? 1.521 -10.902 -10.960 1.00 97.31 177 VAL A CA 1
ATOM 1376 C C . VAL A 1 177 ? 1.052 -12.159 -10.257 1.00 97.31 177 VAL A C 1
ATOM 1378 O O . VAL A 1 177 ? -0.134 -12.303 -9.974 1.00 97.31 177 VAL A O 1
ATOM 1381 N N . ASN A 1 178 ? 1.992 -13.061 -10.011 1.00 96.56 178 ASN A N 1
ATOM 1382 C CA . ASN A 1 178 ? 1.765 -14.330 -9.341 1.00 96.56 178 ASN A CA 1
ATOM 1383 C C . ASN A 1 178 ? 3.033 -14.783 -8.615 1.00 96.56 178 ASN A C 1
ATOM 1385 O O . ASN A 1 178 ? 4.042 -14.071 -8.558 1.00 96.56 178 ASN A O 1
ATOM 1389 N N . HIS A 1 179 ? 2.986 -15.978 -8.050 1.00 96.69 179 HIS A N 1
ATOM 1390 C CA . HIS A 1 179 ? 4.089 -16.570 -7.323 1.00 96.69 179 HIS A CA 1
ATOM 1391 C C . HIS A 1 179 ? 4.282 -18.031 -7.758 1.00 96.69 179 HIS A C 1
ATOM 1393 O O . HIS A 1 179 ? 3.360 -18.654 -8.261 1.00 96.69 179 HIS A O 1
ATOM 1399 N N . ILE A 1 180 ? 5.492 -18.589 -7.616 1.00 95.69 180 ILE A N 1
ATOM 1400 C CA . ILE A 1 180 ? 5.748 -20.022 -7.919 1.00 95.69 180 ILE A CA 1
ATOM 1401 C C . ILE A 1 180 ? 5.074 -20.993 -6.944 1.00 95.69 180 ILE A C 1
ATOM 1403 O O . ILE A 1 180 ? 5.003 -22.186 -7.212 1.00 95.69 180 ILE A O 1
ATOM 1407 N N . ASN A 1 181 ? 4.712 -20.468 -5.781 1.00 93.12 181 ASN A N 1
ATOM 1408 C CA . ASN A 1 181 ? 3.883 -21.092 -4.767 1.00 93.12 181 ASN A CA 1
ATOM 1409 C C . ASN A 1 181 ? 2.514 -20.447 -4.945 1.00 93.12 181 ASN A C 1
ATOM 1411 O O . ASN A 1 181 ? 2.416 -19.250 -4.668 1.00 93.12 181 ASN A O 1
ATOM 1415 N N . ASP A 1 182 ? 1.530 -21.188 -5.450 1.00 85.56 182 ASP A N 1
ATOM 1416 C CA . ASP A 1 182 ? 0.206 -20.651 -5.819 1.00 85.56 182 ASP A CA 1
ATOM 1417 C C . ASP A 1 182 ? -0.581 -20.113 -4.608 1.00 85.56 182 ASP A C 1
ATOM 1419 O O . ASP A 1 182 ? -1.529 -19.358 -4.768 1.00 85.56 182 ASP A O 1
ATOM 1423 N N . THR A 1 183 ? -0.065 -20.422 -3.426 1.00 84.00 183 THR A N 1
ATOM 1424 C CA . THR A 1 183 ? -0.475 -20.059 -2.068 1.00 84.00 183 THR A CA 1
ATOM 1425 C C . THR A 1 183 ? -0.079 -18.660 -1.650 1.00 84.00 183 THR A C 1
ATOM 1427 O O . THR A 1 183 ? -0.617 -18.083 -0.716 1.00 84.00 183 THR A O 1
ATOM 1430 N N . ALA A 1 184 ? 1.004 -18.139 -2.222 1.00 90.75 184 ALA A N 1
ATOM 1431 C CA . ALA A 1 184 ? 1.649 -16.990 -1.620 1.00 90.75 184 ALA A CA 1
ATOM 1432 C C . ALA A 1 184 ? 0.859 -15.733 -1.975 1.00 90.75 184 ALA A C 1
ATOM 1434 O O . ALA A 1 184 ? 0.890 -15.276 -3.121 1.00 90.75 184 ALA A O 1
ATOM 1435 N N . VAL A 1 185 ? 0.209 -15.141 -0.978 1.00 93.25 185 VAL A N 1
ATOM 1436 C CA . VAL A 1 185 ? -0.527 -13.892 -1.153 1.00 93.25 185 VAL A CA 1
ATOM 1437 C C . VAL A 1 185 ? 0.407 -12.699 -1.334 1.00 93.25 185 VAL A C 1
ATOM 1439 O O . VAL A 1 185 ? 1.492 -12.592 -0.747 1.00 93.25 185 VAL A O 1
ATOM 1442 N N . ILE A 1 186 ? -0.018 -11.777 -2.192 1.00 96.19 186 ILE A N 1
ATOM 1443 C CA . ILE A 1 186 ? 0.759 -10.610 -2.596 1.00 96.19 186 ILE A CA 1
ATOM 1444 C C . ILE A 1 186 ? -0.086 -9.367 -2.337 1.00 96.19 186 ILE A C 1
ATOM 1446 O O . ILE A 1 186 ? -1.231 -9.274 -2.756 1.00 96.19 186 ILE A O 1
A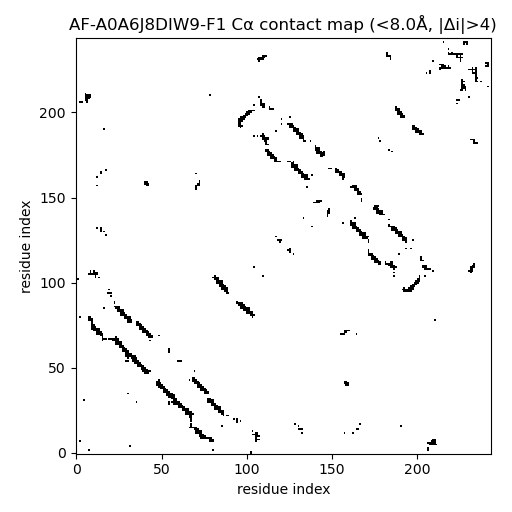TOM 1450 N N . GLY A 1 187 ? 0.484 -8.367 -1.679 1.00 96.94 187 GLY A N 1
ATOM 1451 C CA . GLY A 1 187 ? -0.078 -7.023 -1.659 1.00 96.94 187 GLY A CA 1
ATOM 1452 C C . GLY A 1 187 ? 0.421 -6.254 -2.869 1.00 96.94 187 GLY A C 1
ATOM 1453 O O . GLY A 1 187 ? 1.628 -6.216 -3.110 1.00 96.94 187 GLY A O 1
ATOM 1454 N N . GLY A 1 188 ? -0.475 -5.626 -3.628 1.00 97.06 188 GLY A N 1
ATOM 1455 C CA . GLY A 1 188 ? -0.096 -4.902 -4.838 1.00 97.06 188 GLY A CA 1
ATOM 1456 C C . GLY A 1 188 ? -0.781 -3.548 -4.970 1.00 97.06 188 GLY A C 1
ATOM 1457 O O . GLY A 1 188 ? -2.004 -3.435 -4.882 1.00 97.06 188 GLY A O 1
ATOM 1458 N N . ILE A 1 189 ? 0.008 -2.513 -5.239 1.00 97.94 189 ILE A N 1
ATOM 1459 C CA . ILE A 1 189 ? -0.467 -1.174 -5.591 1.00 97.94 189 ILE A CA 1
ATOM 1460 C C . ILE A 1 189 ? 0.173 -0.795 -6.920 1.00 97.94 189 ILE A C 1
ATOM 1462 O O . ILE A 1 189 ? 1.390 -0.866 -7.084 1.00 97.94 189 ILE A O 1
ATOM 1466 N N . LEU A 1 190 ? -0.649 -0.370 -7.873 1.00 97.56 190 LEU A N 1
ATOM 1467 C CA . LEU A 1 190 ? -0.165 0.241 -9.097 1.00 97.56 190 LEU A CA 1
ATOM 1468 C C . LEU A 1 190 ? -0.152 1.752 -8.913 1.00 97.56 190 LEU A C 1
ATOM 1470 O O . LEU A 1 190 ? -1.171 2.346 -8.560 1.00 97.56 190 LEU A O 1
ATOM 1474 N N . PHE A 1 191 ? 0.989 2.370 -9.189 1.00 96.50 191 PHE A N 1
ATOM 1475 C CA . PHE A 1 191 ? 1.139 3.818 -9.188 1.00 96.50 191 PHE A CA 1
ATOM 1476 C C . PHE A 1 191 ? 1.772 4.275 -10.496 1.00 96.50 191 PHE A C 1
ATOM 1478 O O . PHE A 1 191 ? 2.756 3.691 -10.947 1.00 96.50 191 PHE A O 1
ATOM 1485 N N . GLY A 1 192 ? 1.239 5.335 -11.093 1.00 94.94 192 GLY A N 1
ATOM 1486 C CA . GLY A 1 192 ? 1.814 5.936 -12.288 1.00 94.94 192 GLY A CA 1
ATOM 1487 C C . GLY A 1 192 ? 1.864 7.447 -12.185 1.00 94.94 192 GLY A C 1
ATOM 1488 O O . GLY A 1 192 ? 0.971 8.087 -11.625 1.00 94.94 192 GLY A O 1
ATOM 1489 N N . LYS A 1 193 ? 2.928 8.030 -12.736 1.00 91.94 193 LYS A N 1
ATOM 1490 C CA . LYS A 1 193 ? 3.117 9.482 -12.790 1.00 91.94 193 LYS A CA 1
ATOM 1491 C C . LYS A 1 193 ? 3.575 9.932 -14.168 1.00 91.94 193 LYS A C 1
ATOM 1493 O O . LYS A 1 193 ? 4.400 9.290 -14.812 1.00 91.94 193 LYS A O 1
ATOM 1498 N N . ALA A 1 194 ? 3.016 11.042 -14.605 1.00 88.94 194 ALA A N 1
ATOM 1499 C CA . ALA A 1 194 ? 3.369 11.770 -15.805 1.00 88.94 194 ALA A CA 1
ATOM 1500 C C . ALA A 1 194 ? 3.370 13.259 -15.454 1.00 88.94 194 ALA A C 1
ATOM 1502 O O . ALA A 1 194 ? 3.023 13.661 -14.347 1.00 88.94 194 ALA A O 1
ATOM 1503 N N . ARG A 1 195 ? 3.771 14.114 -16.391 1.00 83.25 195 ARG A N 1
ATOM 1504 C CA . ARG A 1 195 ? 3.756 15.556 -16.145 1.00 83.25 195 ARG A CA 1
ATOM 1505 C C . ARG A 1 195 ? 2.316 16.026 -15.891 1.00 83.25 195 ARG A C 1
ATOM 1507 O O . ARG A 1 195 ? 1.513 16.035 -16.816 1.00 83.25 195 ARG A O 1
ATOM 1514 N N . LEU A 1 196 ? 2.046 16.507 -14.678 1.00 80.06 196 LEU A N 1
ATOM 1515 C CA . LEU A 1 196 ? 0.737 17.030 -14.251 1.00 80.06 196 LEU A CA 1
ATOM 1516 C C . LEU A 1 196 ? -0.394 15.985 -14.176 1.00 80.06 196 LEU A C 1
ATOM 1518 O O . LEU A 1 196 ? -1.566 16.353 -14.173 1.00 80.06 196 LEU A O 1
ATOM 1522 N N . GLU A 1 197 ? -0.068 14.690 -14.159 1.00 87.88 197 GLU A N 1
ATOM 1523 C CA . GLU A 1 197 ? -1.058 13.629 -13.971 1.00 87.88 197 GLU A CA 1
ATOM 1524 C C . GLU A 1 197 ? -0.453 12.475 -13.165 1.00 87.88 197 GLU A C 1
ATOM 1526 O O . GLU A 1 197 ? 0.689 12.055 -13.376 1.00 87.88 197 GLU A O 1
ATOM 1531 N N . SER A 1 198 ? -1.246 11.915 -12.260 1.00 92.69 198 SER A N 1
ATOM 1532 C CA . SER A 1 198 ? -0.910 10.688 -11.550 1.00 92.69 198 SER A CA 1
ATOM 1533 C C . SER A 1 198 ? -2.145 9.856 -11.298 1.00 92.69 198 SER A C 1
ATOM 1535 O O . SER A 1 198 ? -3.253 10.375 -11.165 1.00 92.69 198 SER A O 1
ATOM 1537 N N . TYR A 1 199 ? -1.927 8.558 -11.159 1.00 94.12 199 TYR A N 1
ATOM 1538 C CA . TYR A 1 199 ? -2.939 7.625 -10.711 1.00 94.12 199 TYR A CA 1
ATOM 1539 C C . TYR A 1 199 ? -2.331 6.683 -9.672 1.00 94.12 199 TYR A C 1
ATOM 1541 O O . TYR A 1 199 ? -1.127 6.423 -9.669 1.00 94.12 199 TYR A O 1
ATOM 1549 N N . GLY A 1 200 ? -3.181 6.135 -8.812 1.00 95.44 200 GLY A N 1
ATOM 1550 C CA . GLY A 1 200 ? -2.776 5.093 -7.887 1.00 95.44 200 GLY A CA 1
ATOM 1551 C C . GLY A 1 200 ? -3.974 4.292 -7.401 1.00 95.44 200 GLY A C 1
ATOM 1552 O O . GLY A 1 200 ? -4.998 4.872 -7.040 1.00 95.44 200 GLY A O 1
ATOM 1553 N N . PHE A 1 201 ? -3.867 2.967 -7.424 1.00 95.94 201 PHE A N 1
ATOM 1554 C CA . PHE A 1 201 ? -4.925 2.063 -6.975 1.00 95.94 201 PHE A CA 1
ATOM 1555 C C . PHE A 1 201 ? -4.359 0.683 -6.601 1.00 95.94 201 PHE A C 1
ATOM 1557 O O . PHE A 1 201 ? -3.334 0.278 -7.153 1.00 95.94 201 PHE A O 1
ATOM 1564 N N . PRO A 1 202 ? -4.999 -0.049 -5.670 1.00 96.38 202 PRO A N 1
ATOM 1565 C CA . PRO A 1 202 ? -4.650 -1.444 -5.419 1.00 96.38 202 PRO A CA 1
ATOM 1566 C C . PRO A 1 202 ? -4.921 -2.288 -6.670 1.00 96.38 202 PRO A C 1
ATOM 1568 O O . PRO A 1 202 ? -5.940 -2.093 -7.330 1.00 96.38 202 PRO A O 1
ATOM 1571 N N . VAL A 1 203 ? -4.022 -3.219 -7.003 1.00 95.44 203 VAL A N 1
ATOM 1572 C CA . VAL A 1 203 ? -4.153 -4.060 -8.215 1.00 95.44 203 VAL A CA 1
ATOM 1573 C C . VAL A 1 203 ? -5.292 -5.077 -8.122 1.00 95.44 203 VAL A C 1
ATOM 1575 O O . VAL A 1 203 ? -5.744 -5.584 -9.144 1.00 95.44 203 VAL A O 1
ATOM 1578 N N . GLY A 1 204 ? -5.772 -5.338 -6.910 1.00 90.88 204 GLY A N 1
ATOM 1579 C CA . GLY A 1 204 ? -6.946 -6.145 -6.629 1.00 90.88 204 GLY A CA 1
ATOM 1580 C C . GLY A 1 204 ? -7.396 -5.951 -5.184 1.00 90.88 204 GLY A C 1
ATOM 1581 O O . GLY A 1 204 ? -6.633 -5.481 -4.340 1.00 90.88 204 GLY A O 1
ATOM 1582 N N . LEU A 1 205 ? -8.662 -6.269 -4.936 1.00 86.69 205 LEU A N 1
ATOM 1583 C CA . LEU A 1 205 ? -9.306 -6.265 -3.627 1.00 86.69 205 LEU A CA 1
ATOM 1584 C C . LEU A 1 205 ? -10.302 -7.423 -3.630 1.00 86.69 205 LEU A C 1
ATOM 1586 O O . LEU A 1 205 ? -11.196 -7.423 -4.475 1.00 86.69 205 LEU A O 1
ATOM 1590 N N . LEU A 1 206 ? -10.164 -8.373 -2.706 1.00 84.56 206 LEU A N 1
ATOM 1591 C CA . LEU A 1 206 ? -11.104 -9.496 -2.592 1.00 84.56 206 LEU A CA 1
ATOM 1592 C C . LEU A 1 206 ? -12.483 -9.034 -2.098 1.00 84.56 206 LEU A C 1
ATOM 1594 O O . LEU A 1 206 ? -13.511 -9.567 -2.493 1.00 84.56 206 LEU A O 1
ATOM 1598 N N . LEU A 1 207 ? -12.517 -7.987 -1.262 1.00 84.50 207 LEU A N 1
ATOM 1599 C CA . LEU A 1 207 ? -13.733 -7.475 -0.610 1.00 84.50 207 LEU A CA 1
ATOM 1600 C C . LEU A 1 207 ? -14.476 -8.508 0.254 1.00 84.50 207 LEU A C 1
ATOM 1602 O O . LEU A 1 207 ? -15.597 -8.236 0.687 1.00 84.50 207 LEU A O 1
ATOM 1606 N N . THR A 1 208 ? -13.840 -9.638 0.566 1.00 80.75 208 THR A N 1
ATOM 1607 C CA . THR A 1 208 ? -14.323 -10.594 1.559 1.00 80.75 208 THR A CA 1
ATOM 1608 C C . THR A 1 208 ? -14.463 -9.892 2.916 1.00 80.75 208 THR A C 1
ATOM 1610 O O . THR A 1 208 ? -13.635 -9.036 3.262 1.00 80.75 208 THR A O 1
ATOM 1613 N N . PRO A 1 209 ? -15.519 -10.188 3.693 1.00 79.12 209 PRO A N 1
ATOM 1614 C CA . PRO A 1 209 ? -15.644 -9.688 5.053 1.00 79.12 209 PRO A CA 1
ATOM 1615 C C . PRO A 1 209 ? -14.470 -10.154 5.924 1.00 79.12 209 PRO A C 1
ATOM 1617 O O . PRO A 1 209 ? -14.312 -11.347 6.161 1.00 79.12 209 PRO A O 1
ATOM 1620 N N . VAL A 1 210 ? -13.667 -9.214 6.427 1.00 78.06 210 VAL A N 1
ATOM 1621 C CA . VAL A 1 210 ? -12.489 -9.501 7.277 1.00 78.06 210 VAL A CA 1
ATOM 1622 C C . VAL A 1 210 ? -12.721 -9.128 8.745 1.00 78.06 210 VAL A C 1
ATOM 1624 O O . VAL A 1 210 ? -11.896 -9.418 9.607 1.00 78.06 210 VAL A O 1
ATOM 1627 N N . ASN A 1 211 ? -13.848 -8.479 9.067 1.00 73.31 211 ASN A N 1
ATOM 1628 C CA . ASN A 1 211 ? -14.196 -8.116 10.447 1.00 73.31 211 ASN A CA 1
ATOM 1629 C C . ASN A 1 211 ? -15.491 -8.744 10.984 1.00 73.31 211 ASN A C 1
ATOM 1631 O O . ASN A 1 211 ? -15.827 -8.553 12.156 1.00 73.31 211 ASN A O 1
ATOM 1635 N N . SER A 1 212 ? -16.205 -9.519 10.169 1.00 61.94 212 SER A N 1
ATOM 1636 C CA . SER A 1 212 ? -17.234 -10.431 10.655 1.00 61.94 212 SER A CA 1
ATOM 1637 C C . SER A 1 212 ? -16.520 -11.678 11.160 1.00 61.94 212 SER A C 1
ATOM 1639 O O . SER A 1 212 ? -15.948 -12.392 10.347 1.00 61.94 212 SER A O 1
ATOM 1641 N N . GLY A 1 213 ? -16.486 -11.890 12.481 1.00 63.16 213 GLY A N 1
ATOM 1642 C CA . GLY A 1 213 ? -15.662 -12.919 13.128 1.00 63.16 213 GLY A CA 1
ATOM 1643 C C . GLY A 1 213 ? -15.526 -14.220 12.329 1.00 63.16 213 GLY A C 1
ATOM 1644 O O . GLY A 1 213 ? -16.529 -14.789 11.895 1.00 63.16 213 GLY A O 1
ATOM 1645 N N . CYS A 1 214 ? -14.285 -14.665 12.138 1.00 67.69 214 CYS A N 1
ATOM 1646 C CA . CYS A 1 214 ? -14.004 -15.871 11.379 1.00 67.69 214 CYS A CA 1
ATOM 1647 C C . CYS A 1 214 ? -14.536 -17.108 12.116 1.00 67.69 214 CYS A C 1
ATOM 1649 O O . CYS A 1 214 ? -14.422 -17.231 13.340 1.00 67.69 214 CYS A O 1
ATOM 1651 N N . GLN A 1 215 ? -15.170 -18.006 11.367 1.00 68.06 215 GLN A N 1
ATOM 1652 C CA . GLN A 1 215 ? -15.549 -19.326 11.850 1.00 68.06 215 GLN A CA 1
ATOM 1653 C C . GLN A 1 215 ? -14.836 -20.351 10.999 1.00 68.06 215 GLN A C 1
ATOM 1655 O O . GLN A 1 215 ? -15.013 -20.338 9.781 1.00 68.06 215 GLN A O 1
ATOM 1660 N N . THR A 1 216 ? -14.093 -21.241 11.653 1.00 73.38 216 THR A N 1
ATOM 1661 C CA . THR A 1 216 ? -13.367 -22.295 10.958 1.00 73.38 216 THR A CA 1
ATOM 1662 C C . THR A 1 216 ? -14.343 -23.177 10.181 1.00 73.38 216 THR A C 1
ATOM 1664 O O . THR A 1 216 ? -15.361 -23.646 10.708 1.00 73.38 216 THR A O 1
ATOM 1667 N N . LYS A 1 217 ? -14.058 -23.373 8.898 1.00 72.38 217 LYS A N 1
ATOM 1668 C CA . LYS A 1 217 ? -14.848 -24.177 7.961 1.00 72.38 217 LYS A CA 1
ATOM 1669 C C . LYS A 1 217 ? -13.966 -25.253 7.343 1.00 72.38 217 LYS A C 1
ATOM 1671 O O . LYS A 1 217 ? -12.754 -25.280 7.518 1.00 72.38 217 LYS A O 1
ATOM 1676 N N . ALA A 1 218 ? -14.597 -26.199 6.651 1.00 72.56 218 ALA A N 1
ATOM 1677 C CA . ALA A 1 218 ? -13.843 -27.145 5.842 1.00 72.56 218 ALA A CA 1
ATOM 1678 C C . ALA A 1 218 ? -13.179 -26.386 4.689 1.00 72.56 218 ALA A C 1
ATOM 1680 O O . ALA A 1 218 ? -13.875 -25.667 3.977 1.00 72.56 218 ALA A O 1
ATOM 1681 N N . MET A 1 219 ? -11.872 -26.585 4.511 1.00 70.00 219 MET A N 1
ATOM 1682 C CA . MET A 1 219 ? -11.113 -25.960 3.429 1.00 70.00 219 MET A CA 1
ATOM 1683 C C . MET A 1 219 ? -11.765 -26.260 2.079 1.00 70.00 219 MET A C 1
ATOM 1685 O O . MET A 1 219 ? -11.979 -27.428 1.728 1.00 70.00 219 MET A O 1
ATOM 1689 N N . GLN A 1 220 ? -12.079 -25.205 1.331 1.00 69.94 220 GLN A N 1
ATOM 1690 C CA . GLN A 1 220 ? -12.619 -25.288 -0.014 1.00 69.94 220 GLN A CA 1
ATOM 1691 C C . GLN A 1 220 ? -11.730 -24.482 -0.959 1.00 69.94 220 GLN A C 1
ATOM 1693 O O . GLN A 1 220 ? -11.531 -23.293 -0.779 1.00 69.94 220 GLN A O 1
ATOM 1698 N N . TYR A 1 221 ? -11.213 -25.151 -1.986 1.00 69.31 221 TYR A N 1
ATOM 1699 C CA . TYR A 1 221 ? -10.427 -24.499 -3.029 1.00 69.31 221 TYR A CA 1
ATOM 1700 C C . TYR A 1 221 ? -11.304 -23.545 -3.856 1.00 69.31 221 TYR A C 1
ATOM 1702 O O . TYR A 1 221 ? -12.398 -23.943 -4.282 1.00 69.31 221 TYR A O 1
ATOM 1710 N N . GLY A 1 222 ? -10.814 -22.340 -4.139 1.00 69.12 222 GLY A N 1
ATOM 1711 C CA . GLY A 1 222 ? -11.475 -21.355 -4.993 1.00 69.12 222 GLY A CA 1
ATOM 1712 C C . GLY A 1 222 ? -12.623 -20.583 -4.343 1.00 69.12 222 GLY A C 1
ATOM 1713 O O . GLY A 1 222 ? -13.484 -20.101 -5.084 1.00 69.12 222 GLY A O 1
ATOM 1714 N N . ASP A 1 223 ? -12.744 -20.565 -3.010 1.00 68.38 223 ASP A N 1
ATOM 1715 C CA . ASP A 1 223 ? -13.841 -19.875 -2.323 1.00 68.38 223 ASP A CA 1
ATOM 1716 C C . ASP A 1 223 ? -13.504 -18.464 -1.820 1.00 68.38 223 ASP A C 1
ATOM 1718 O O . ASP A 1 223 ? -14.430 -17.764 -1.404 1.00 68.38 223 ASP A O 1
ATOM 1722 N N . GLU A 1 224 ? -12.242 -18.028 -1.918 1.00 73.06 224 GLU A N 1
ATOM 1723 C CA . GLU A 1 224 ? -11.746 -16.708 -1.500 1.00 73.06 224 GLU A CA 1
ATOM 1724 C C . GLU A 1 224 ? -12.207 -16.304 -0.079 1.00 73.06 224 GLU A C 1
ATOM 1726 O O . GLU A 1 224 ? -12.511 -15.134 0.207 1.00 73.06 224 GLU A O 1
ATOM 1731 N N . ILE A 1 225 ? -12.277 -17.284 0.829 1.00 74.81 225 ILE A N 1
ATOM 1732 C CA . ILE A 1 225 ? -12.626 -17.107 2.241 1.00 74.81 225 ILE A CA 1
ATOM 1733 C C . ILE A 1 225 ? -11.493 -17.646 3.121 1.00 74.81 225 ILE A C 1
ATOM 1735 O O . ILE A 1 225 ? -11.019 -18.761 2.930 1.00 74.81 225 ILE A O 1
ATOM 1739 N N . ASP A 1 226 ? -11.123 -16.871 4.145 1.00 73.81 226 ASP A N 1
ATOM 1740 C CA . ASP A 1 226 ? -10.279 -17.330 5.256 1.00 73.81 226 ASP A CA 1
ATOM 1741 C C . ASP A 1 226 ? -11.044 -18.411 6.052 1.00 73.81 226 ASP A C 1
ATOM 1743 O O . ASP A 1 226 ? -11.961 -18.120 6.833 1.00 73.81 226 ASP A O 1
ATOM 1747 N N . ASN A 1 227 ? -10.755 -19.680 5.752 1.00 76.12 227 ASN A N 1
ATOM 1748 C CA . ASN A 1 227 ? -11.480 -20.845 6.266 1.00 76.12 227 ASN A CA 1
ATOM 1749 C C . ASN A 1 227 ? -10.865 -21.420 7.549 1.00 76.12 227 ASN A C 1
ATOM 1751 O O . ASN A 1 227 ? -11.550 -22.158 8.266 1.00 76.12 227 ASN A O 1
ATOM 1755 N N . ASP A 1 228 ? -9.616 -21.099 7.860 1.00 73.25 228 ASP A N 1
ATOM 1756 C CA . ASP A 1 228 ? -8.868 -21.566 9.029 1.00 73.25 228 ASP A CA 1
ATOM 1757 C C . ASP A 1 228 ? -8.539 -20.447 10.033 1.00 73.25 228 ASP A C 1
ATOM 1759 O O . ASP A 1 228 ? -8.043 -20.728 11.128 1.00 73.25 228 ASP A O 1
ATOM 1763 N N . CYS A 1 229 ? -8.986 -19.225 9.747 1.00 74.44 229 CYS A N 1
ATOM 1764 C CA . CYS A 1 229 ? -8.962 -18.058 10.618 1.00 74.44 229 CYS A CA 1
ATOM 1765 C C . CYS A 1 229 ? -7.560 -17.556 10.962 1.00 74.44 229 CYS A C 1
ATOM 1767 O O . CYS A 1 229 ? -7.347 -17.042 12.070 1.00 74.44 229 CYS A O 1
ATOM 1769 N N . ASP A 1 230 ? -6.612 -17.701 10.041 1.00 70.88 230 ASP A N 1
ATOM 1770 C CA . ASP A 1 230 ? -5.245 -17.220 10.217 1.00 70.88 230 ASP A CA 1
ATOM 1771 C C . ASP A 1 230 ? -5.052 -15.764 9.739 1.00 70.88 230 ASP A C 1
ATOM 1773 O O . ASP A 1 230 ? -4.030 -15.133 10.038 1.00 70.88 230 ASP A O 1
ATOM 1777 N N . GLY A 1 231 ? -6.092 -15.184 9.127 1.00 71.00 231 GLY A N 1
ATOM 1778 C CA . GLY A 1 231 ? -6.117 -13.819 8.623 1.00 71.00 231 GLY A CA 1
ATOM 1779 C C . GLY A 1 231 ? -5.590 -13.674 7.198 1.00 71.00 231 GLY A C 1
ATOM 1780 O O . GLY A 1 231 ? -5.484 -12.543 6.724 1.00 71.00 231 GLY A O 1
ATOM 1781 N N . GLU A 1 232 ? -5.263 -14.757 6.501 1.00 72.19 232 GLU A N 1
ATOM 1782 C CA . GLU A 1 232 ? -4.926 -14.744 5.084 1.00 72.19 232 GLU A CA 1
ATOM 1783 C C . GLU A 1 232 ? -6.058 -15.415 4.286 1.00 72.19 232 GLU A C 1
ATOM 1785 O O . GLU A 1 232 ? -6.670 -16.397 4.690 1.00 72.19 232 GLU A O 1
ATOM 1790 N N . VAL A 1 233 ? -6.412 -14.825 3.141 1.00 72.56 233 VAL A N 1
ATOM 1791 C CA . VAL A 1 233 ? -7.302 -15.475 2.168 1.00 72.56 233 VAL A CA 1
ATOM 1792 C C . VAL A 1 233 ? -6.404 -16.119 1.126 1.00 72.56 233 VAL A C 1
ATOM 1794 O O . VAL A 1 233 ? -6.324 -15.670 -0.019 1.00 72.56 233 VAL A O 1
ATOM 1797 N N . ASP A 1 234 ? -5.607 -17.083 1.570 1.00 61.97 234 ASP A N 1
ATOM 1798 C CA . ASP A 1 234 ? -4.568 -17.681 0.747 1.00 61.97 234 ASP A CA 1
ATOM 1799 C C . ASP A 1 234 ? -5.016 -18.963 0.039 1.00 61.97 234 ASP A C 1
ATOM 1801 O O . ASP A 1 234 ? -4.389 -19.309 -0.948 1.00 61.97 234 ASP A O 1
ATOM 1805 N N . GLU A 1 235 ? -6.184 -19.524 0.381 1.00 60.91 235 GLU A N 1
ATOM 1806 C CA . GLU A 1 235 ? -6.813 -20.726 -0.209 1.00 60.91 235 GLU A CA 1
ATOM 1807 C C . GLU A 1 235 ? -6.036 -22.033 0.002 1.00 60.91 235 GLU A C 1
ATOM 1809 O O . GLU A 1 235 ? -5.948 -22.867 -0.903 1.00 60.91 235 GLU A O 1
ATOM 1814 N N . GLU A 1 236 ? -5.411 -22.234 1.163 1.00 58.69 236 GLU A N 1
ATOM 1815 C CA . GLU A 1 236 ? -4.242 -23.118 1.177 1.00 58.69 236 GLU A CA 1
ATOM 1816 C C . GLU A 1 236 ? -4.239 -24.219 2.223 1.00 58.69 236 GLU A C 1
ATOM 1818 O O . GLU A 1 236 ? -4.573 -24.024 3.377 1.00 58.69 236 GLU A O 1
ATOM 1823 N N . GLU A 1 237 ? -3.848 -25.400 1.738 1.00 55.69 237 GLU A N 1
ATOM 1824 C CA . GLU A 1 237 ? -3.178 -26.512 2.415 1.00 55.69 237 GLU A CA 1
ATOM 1825 C C . GLU A 1 237 ? -3.604 -26.907 3.849 1.00 55.69 237 GLU A C 1
ATOM 1827 O O . GLU A 1 237 ? -3.670 -26.129 4.786 1.00 55.69 237 GLU A O 1
ATOM 1832 N N . CYS A 1 238 ? -3.788 -28.215 4.088 1.00 46.94 238 CYS A N 1
ATOM 1833 C CA . CYS A 1 238 ? -3.943 -28.774 5.441 1.00 46.94 238 CYS A CA 1
ATOM 1834 C C . CYS A 1 238 ? -2.643 -28.648 6.274 1.00 46.94 238 CYS A C 1
ATOM 1836 O O . CYS A 1 238 ? -2.019 -29.660 6.601 1.00 46.94 238 CYS A O 1
ATOM 1838 N N . ASP A 1 239 ? -2.203 -27.437 6.607 1.00 53.09 239 ASP A N 1
ATOM 1839 C CA . ASP A 1 239 ? -0.930 -27.166 7.279 1.00 53.09 239 ASP A CA 1
ATOM 1840 C C . ASP A 1 239 ? -1.040 -27.198 8.820 1.00 53.09 239 ASP A C 1
ATOM 1842 O O . ASP A 1 239 ? -0.036 -27.238 9.537 1.00 53.09 239 ASP A O 1
ATOM 1846 N N . GLY A 1 240 ? -2.274 -27.270 9.332 1.00 49.56 240 GLY A N 1
ATOM 1847 C CA . GLY A 1 240 ? -2.582 -27.476 10.742 1.00 49.56 240 GLY A CA 1
ATOM 1848 C C . GLY A 1 240 ? -2.362 -26.254 11.634 1.00 49.56 240 GLY A C 1
ATOM 1849 O O . GLY A 1 240 ? -2.282 -26.432 12.853 1.00 49.56 240 GLY A O 1
ATOM 1850 N N . LYS A 1 241 ? -2.269 -25.034 11.087 1.00 48.50 241 LYS A N 1
ATOM 1851 C CA . LYS A 1 241 ? -2.077 -23.821 11.900 1.00 48.50 241 LYS A CA 1
ATOM 1852 C C . LYS A 1 241 ? -3.340 -23.247 12.558 1.00 48.50 241 LYS A C 1
ATOM 1854 O O . LYS A 1 241 ? -3.198 -22.438 13.471 1.00 48.50 241 LYS A O 1
ATOM 1859 N N . GLY A 1 242 ? -4.534 -23.746 12.238 1.00 43.31 242 GLY A N 1
ATOM 1860 C CA . GLY A 1 242 ? -5.812 -23.288 12.817 1.00 43.31 242 GLY A CA 1
ATOM 1861 C C . GLY A 1 242 ? -6.346 -24.040 14.053 1.00 43.31 242 GLY A C 1
ATOM 1862 O O . GLY A 1 242 ? -7.524 -23.907 14.379 1.00 43.31 242 GLY A O 1
ATOM 1863 N N . LEU A 1 243 ? -5.550 -24.868 14.746 1.00 32.53 243 LEU A N 1
ATOM 1864 C CA . LEU A 1 243 ? -6.006 -25.590 15.951 1.00 32.53 243 LEU A CA 1
ATOM 1865 C C . LEU A 1 243 ? -5.248 -25.164 17.214 1.00 32.53 243 LEU A C 1
ATOM 1867 O O . LEU A 1 243 ? -4.347 -25.876 17.659 1.00 32.53 243 LEU A O 1
ATOM 1871 N N . TYR A 1 244 ? -5.676 -24.059 17.829 1.00 35.09 244 TYR A N 1
ATOM 1872 C CA . TYR A 1 244 ? -5.486 -23.811 19.264 1.00 35.09 244 TYR A CA 1
ATOM 1873 C C . TYR A 1 244 ? -6.726 -23.179 19.894 1.00 35.09 244 TYR A C 1
ATOM 1875 O O . TYR A 1 244 ? -7.223 -22.171 19.350 1.00 35.09 244 TYR A O 1
#

InterPro domains:
  IPR035234 IgGFc-binding protein, N-terminal [PF17517] (1-182)

Radius of gyration: 17.77 Å; Cα contacts (8 Å, |Δi|>4): 620; chains: 1; bounding box: 36×52×44 Å